Protein AF-A0A1F5FIM8-F1 (afdb_monomer_lite)

Organism: NCBI:txid1817728

Foldseek 3Di:
DDQQPLPPPVQLVLVQLLLLLLLLLLQLCLVVVDLVSLVSQVLLLVLLLLQLVCCQPPSGRDPVSSVVSVVVSVVVCVVVVHDVVSSVVSVVLAPDPCFTSSNCSVCSVVVVVLLVVVLVLPAQAEEELGSRQSSVSSNSQVSCCVPPVDRHYYGYWRFHDDRNFGDATDTRPPDARSDQEYEYTYAEQEAQRSLVRVLVVVCVRPVNHAYEYEYAYFDPDVRSVVNCVRHPYYGYDDDD

Structure (mmCIF, N/CA/C/O backbone):
data_AF-A0A1F5FIM8-F1
#
_entry.id   AF-A0A1F5FIM8-F1
#
loop_
_atom_site.group_PDB
_atom_site.id
_atom_site.type_symbol
_atom_site.label_atom_id
_atom_site.label_alt_id
_atom_site.label_comp_id
_atom_site.label_asym_id
_atom_site.label_entity_id
_atom_site.label_seq_id
_atom_site.pdbx_PDB_ins_code
_atom_site.Cartn_x
_atom_site.Cartn_y
_atom_site.Cartn_z
_atom_site.occupancy
_atom_site.B_iso_or_equiv
_atom_site.auth_seq_id
_atom_site.auth_comp_id
_atom_site.auth_asym_id
_atom_site.auth_atom_id
_atom_site.pdbx_PDB_model_num
ATOM 1 N N . MET A 1 1 ? -25.465 3.277 -9.918 1.00 36.84 1 MET A N 1
ATOM 2 C CA . MET A 1 1 ? -24.269 2.425 -10.036 1.00 36.84 1 MET A CA 1
ATOM 3 C C . MET A 1 1 ? -23.339 3.148 -10.994 1.00 36.84 1 MET A C 1
ATOM 5 O O . MET A 1 1 ? -23.697 3.290 -12.155 1.00 36.84 1 MET A O 1
ATOM 9 N N . LEU A 1 2 ? -22.279 3.774 -10.479 1.00 35.09 2 LEU A N 1
ATOM 10 C CA . LEU A 1 2 ? -21.270 4.438 -11.307 1.00 35.09 2 LEU A CA 1
ATOM 11 C C . LEU A 1 2 ? -20.416 3.331 -11.933 1.00 35.09 2 LEU A C 1
ATOM 13 O O . LEU A 1 2 ? -19.681 2.659 -11.216 1.00 35.09 2 LEU A O 1
ATOM 17 N N . GLU A 1 3 ? -20.574 3.089 -13.235 1.00 36.25 3 GLU A N 1
ATOM 18 C CA . GLU A 1 3 ? -19.632 2.258 -13.989 1.00 36.25 3 GLU A CA 1
ATOM 19 C C . GLU A 1 3 ? -18.316 3.023 -14.075 1.00 36.25 3 GLU A C 1
ATOM 21 O O . GLU A 1 3 ? -18.199 4.053 -14.742 1.00 36.25 3 GLU A O 1
ATOM 26 N N . ILE A 1 4 ? -17.340 2.541 -13.321 1.00 49.69 4 ILE A N 1
ATOM 27 C CA . ILE A 1 4 ? -15.994 3.081 -13.307 1.00 49.69 4 ILE A CA 1
ATOM 28 C C . ILE A 1 4 ? -15.366 2.740 -14.663 1.00 49.69 4 ILE A C 1
ATOM 30 O O . ILE A 1 4 ? -15.460 1.604 -15.120 1.00 49.69 4 ILE A O 1
ATOM 34 N N . GLY A 1 5 ? -14.705 3.695 -15.320 1.00 48.84 5 GLY A N 1
ATOM 35 C CA . GLY A 1 5 ? -14.113 3.536 -16.657 1.00 48.84 5 GLY A CA 1
ATOM 36 C C . GLY A 1 5 ? -12.967 2.514 -16.755 1.00 48.84 5 GLY A C 1
ATOM 37 O O . GLY A 1 5 ? -12.244 2.507 -17.740 1.00 48.84 5 GLY A O 1
ATOM 38 N N . LEU A 1 6 ? -12.806 1.632 -15.766 1.00 52.75 6 LEU A N 1
ATO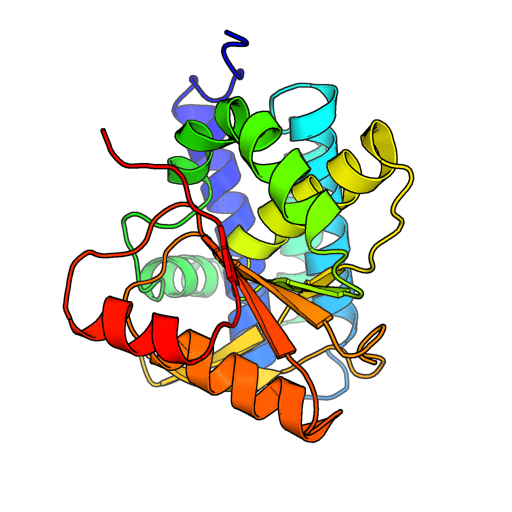M 39 C CA . LEU A 1 6 ? -11.813 0.556 -15.674 1.00 52.75 6 LEU A CA 1
ATOM 40 C C . LEU A 1 6 ? -12.184 -0.675 -16.533 1.00 52.75 6 LEU A C 1
ATOM 42 O O . LEU A 1 6 ? -11.590 -1.743 -16.393 1.00 52.75 6 LEU A O 1
ATOM 46 N N . HIS A 1 7 ? -13.179 -0.563 -17.418 1.00 51.69 7 HIS A N 1
ATOM 47 C CA . HIS A 1 7 ? -13.649 -1.662 -18.271 1.00 51.69 7 HIS A CA 1
ATOM 48 C C . HIS A 1 7 ? -12.843 -1.831 -19.571 1.00 51.69 7 HIS A C 1
ATOM 50 O O . HIS A 1 7 ? -13.051 -2.802 -20.302 1.00 51.69 7 HIS A O 1
ATOM 56 N N . VAL A 1 8 ? -11.900 -0.930 -19.873 1.00 60.00 8 VAL A N 1
ATOM 57 C CA . VAL A 1 8 ? -11.014 -1.070 -21.036 1.00 60.00 8 VAL A CA 1
ATOM 58 C C . VAL A 1 8 ? -9.809 -1.923 -20.642 1.00 60.00 8 VAL A C 1
ATOM 60 O O . VAL A 1 8 ? -8.868 -1.446 -20.011 1.00 60.00 8 VAL A O 1
ATOM 63 N N . ALA A 1 9 ? -9.818 -3.199 -21.040 1.00 57.88 9 ALA A N 1
ATOM 64 C CA . ALA A 1 9 ? -8.785 -4.172 -20.664 1.00 57.88 9 ALA A CA 1
ATOM 65 C C . ALA A 1 9 ? -7.343 -3.678 -20.918 1.00 57.88 9 ALA A C 1
ATOM 67 O O . ALA A 1 9 ? -6.454 -3.904 -20.102 1.00 57.88 9 ALA A O 1
ATOM 68 N N . ASN A 1 10 ? -7.123 -2.945 -22.014 1.00 60.75 10 ASN A N 1
ATOM 69 C CA . ASN A 1 10 ? -5.809 -2.397 -22.354 1.00 60.75 10 ASN A CA 1
ATOM 70 C C . ASN A 1 10 ? -5.339 -1.301 -21.382 1.00 60.75 10 ASN A C 1
ATOM 72 O O . ASN A 1 10 ? -4.147 -1.219 -21.104 1.00 60.75 10 ASN A O 1
ATOM 76 N N . GLU A 1 11 ? -6.244 -0.469 -20.864 1.00 66.25 11 GLU A N 1
ATOM 77 C CA . GLU A 1 11 ? -5.898 0.615 -19.933 1.00 66.25 11 GLU A CA 1
ATOM 78 C C . GLU A 1 11 ? -5.515 0.047 -18.569 1.00 66.25 11 GLU A C 1
ATOM 80 O O . GLU A 1 11 ? -4.478 0.389 -18.011 1.00 66.25 11 GLU A O 1
ATOM 85 N N . MET A 1 12 ? -6.278 -0.929 -18.087 1.00 70.31 12 MET A N 1
ATOM 86 C CA . MET A 1 12 ? -5.982 -1.596 -16.824 1.00 70.31 12 MET A CA 1
ATOM 87 C C . MET A 1 12 ? -4.686 -2.414 -16.862 1.00 70.31 12 MET A C 1
ATOM 89 O O . MET A 1 12 ? -3.957 -2.438 -15.874 1.00 70.31 12 MET A O 1
ATOM 93 N N . MET A 1 13 ? -4.357 -3.041 -17.997 1.00 72.81 13 MET A N 1
ATOM 94 C CA . MET A 1 13 ? -3.051 -3.686 -18.177 1.00 72.81 13 MET A CA 1
ATOM 95 C C . MET A 1 13 ? -1.895 -2.679 -18.139 1.00 72.81 13 MET A C 1
ATOM 97 O O . MET A 1 13 ? -0.829 -2.995 -17.612 1.00 72.81 13 MET A O 1
ATOM 101 N N . LEU A 1 14 ? -2.090 -1.475 -18.688 1.00 75.69 14 LEU A N 1
ATOM 102 C CA . LEU A 1 14 ? -1.097 -0.404 -18.590 1.00 75.69 14 LEU A CA 1
ATOM 103 C C . LEU A 1 14 ? -0.917 0.042 -17.136 1.00 75.69 14 LEU A C 1
ATOM 105 O O . LEU A 1 14 ? 0.219 0.211 -16.701 1.00 75.69 14 LEU A O 1
ATOM 109 N N . TYR A 1 15 ? -2.008 0.184 -16.382 1.00 80.75 15 TYR A N 1
ATOM 110 C CA . TYR A 1 15 ? -1.949 0.581 -14.974 1.00 80.75 15 TYR A CA 1
ATOM 111 C C . TYR A 1 15 ? -1.267 -0.480 -14.112 1.00 80.75 15 TYR A C 1
ATOM 113 O O . TYR A 1 15 ? -0.381 -0.139 -13.334 1.00 80.75 15 TYR A O 1
ATOM 121 N N . GLU A 1 16 ? -1.604 -1.760 -14.292 1.00 81.50 16 GLU A N 1
ATOM 122 C CA . GLU A 1 16 ? -0.921 -2.858 -13.597 1.00 81.50 16 GLU A CA 1
ATOM 123 C C . GLU A 1 16 ? 0.583 -2.842 -13.898 1.00 81.50 16 GLU A C 1
ATOM 125 O O . GLU A 1 16 ? 1.394 -2.887 -12.978 1.00 81.50 16 GLU A O 1
ATOM 130 N N . GLY A 1 17 ? 0.964 -2.659 -15.169 1.00 83.94 17 GLY A N 1
ATOM 131 C CA . GLY A 1 17 ? 2.368 -2.533 -15.562 1.00 83.94 17 GLY A CA 1
ATOM 132 C C . GLY A 1 17 ? 3.081 -1.337 -14.919 1.00 83.94 17 GLY A C 1
ATOM 133 O O . GLY A 1 17 ? 4.263 -1.424 -14.592 1.00 83.94 17 GLY A O 1
ATOM 134 N N . SER A 1 18 ? 2.382 -0.226 -14.686 1.00 84.75 18 SER A N 1
ATOM 135 C CA . SER A 1 18 ? 2.929 0.920 -13.952 1.00 84.75 18 SER A CA 1
ATOM 136 C C . SER A 1 18 ? 3.038 0.665 -12.443 1.00 84.75 18 SER A C 1
ATOM 138 O O . SER A 1 18 ? 4.002 1.104 -11.816 1.00 84.75 18 SER A O 1
ATOM 140 N N . ILE A 1 19 ? 2.113 -0.090 -11.847 1.00 83.94 19 ILE A N 1
ATOM 141 C CA . ILE A 1 19 ? 2.227 -0.543 -10.452 1.00 83.94 19 ILE A CA 1
ATOM 142 C C . ILE A 1 19 ? 3.374 -1.553 -10.292 1.00 83.94 19 ILE A C 1
ATOM 144 O O . ILE A 1 19 ? 4.092 -1.505 -9.291 1.00 83.94 19 ILE A O 1
ATOM 148 N N . ASP A 1 20 ? 3.631 -2.399 -11.292 1.00 85.56 20 ASP A N 1
ATOM 149 C CA . ASP A 1 20 ? 4.803 -3.282 -11.332 1.00 85.56 20 ASP A CA 1
ATOM 150 C C . ASP A 1 20 ? 6.128 -2.502 -11.284 1.00 85.56 20 ASP A C 1
ATOM 152 O O . ASP A 1 20 ? 7.094 -2.949 -10.657 1.00 85.56 20 ASP A O 1
ATOM 156 N N . GLU A 1 21 ? 6.189 -1.312 -11.890 1.00 87.50 21 GLU A N 1
ATOM 157 C CA . GLU A 1 21 ? 7.363 -0.433 -11.791 1.00 87.50 21 GLU A CA 1
ATOM 158 C C . GLU A 1 21 ? 7.587 0.025 -10.339 1.00 87.50 21 GLU A C 1
ATOM 160 O O . GLU A 1 21 ? 8.709 -0.059 -9.830 1.00 87.50 21 GLU A O 1
ATOM 165 N N . LEU A 1 22 ? 6.527 0.427 -9.625 1.00 87.62 22 LEU A N 1
ATOM 166 C CA . LEU A 1 22 ? 6.609 0.732 -8.189 1.00 87.62 22 LEU A CA 1
ATOM 167 C C . LEU A 1 22 ? 7.019 -0.505 -7.375 1.00 87.62 22 LEU A C 1
ATOM 169 O O . LEU A 1 22 ? 7.812 -0.396 -6.436 1.00 87.62 22 LEU A O 1
ATOM 173 N N . ARG A 1 23 ? 6.538 -1.693 -7.762 1.00 86.56 23 ARG A N 1
ATOM 174 C CA . ARG A 1 23 ? 6.857 -2.987 -7.130 1.00 86.56 23 ARG A CA 1
ATOM 175 C C . ARG A 1 23 ? 8.325 -3.329 -7.240 1.00 86.56 23 ARG A C 1
ATOM 177 O O . ARG A 1 23 ? 8.933 -3.713 -6.241 1.00 86.56 23 ARG A O 1
ATOM 184 N N . ALA A 1 24 ? 8.923 -3.103 -8.401 1.00 87.44 24 ALA A N 1
ATOM 185 C CA . ALA A 1 24 ? 10.357 -3.263 -8.587 1.00 87.44 24 ALA A CA 1
ATOM 186 C C . ALA A 1 24 ? 11.167 -2.324 -7.680 1.00 87.44 24 ALA A C 1
ATOM 188 O O . ALA A 1 24 ? 12.151 -2.754 -7.076 1.00 87.44 24 ALA A O 1
ATOM 189 N N . LEU A 1 25 ? 10.740 -1.064 -7.543 1.00 87.38 25 LEU A N 1
ATOM 190 C CA . LEU A 1 25 ? 11.403 -0.090 -6.668 1.00 87.38 25 LEU A CA 1
ATOM 191 C C . LEU A 1 25 ? 11.289 -0.473 -5.186 1.00 87.38 25 LEU A C 1
ATOM 193 O O . LEU A 1 25 ? 12.282 -0.397 -4.463 1.00 87.38 25 LEU A O 1
ATOM 197 N N . ALA A 1 26 ? 10.119 -0.940 -4.743 1.00 87.25 26 ALA A N 1
ATOM 198 C CA . ALA A 1 26 ? 9.917 -1.417 -3.377 1.00 87.25 26 ALA A CA 1
ATOM 199 C C . ALA A 1 26 ? 10.781 -2.653 -3.068 1.00 87.25 26 ALA A C 1
ATOM 201 O O . ALA A 1 26 ? 11.433 -2.710 -2.026 1.00 87.25 26 ALA A O 1
ATOM 202 N N . ILE A 1 27 ? 10.859 -3.618 -3.991 1.00 86.06 27 ILE A N 1
ATOM 203 C CA . ILE A 1 27 ? 11.735 -4.789 -3.829 1.00 86.06 27 ILE A CA 1
ATOM 204 C C . ILE A 1 27 ? 13.193 -4.347 -3.716 1.00 86.06 27 ILE A C 1
ATOM 206 O O . ILE A 1 27 ? 13.872 -4.746 -2.769 1.00 86.06 27 ILE A O 1
ATOM 210 N N . PHE A 1 28 ? 13.652 -3.467 -4.610 1.00 86.25 28 PHE A N 1
ATOM 211 C CA . PHE A 1 28 ? 15.014 -2.939 -4.566 1.00 86.25 28 PHE A CA 1
ATOM 212 C C . PHE A 1 28 ? 15.329 -2.258 -3.228 1.00 86.25 28 PHE A C 1
ATOM 214 O O . PHE A 1 28 ? 16.380 -2.526 -2.640 1.00 86.25 28 PHE A O 1
ATOM 221 N N . LEU A 1 29 ? 14.418 -1.421 -2.722 1.00 83.19 29 LEU A N 1
ATOM 222 C CA . LEU A 1 29 ? 14.555 -0.773 -1.417 1.00 83.19 29 LEU A CA 1
ATOM 223 C C . LEU A 1 29 ? 14.705 -1.812 -0.294 1.00 83.19 29 LEU A C 1
ATOM 225 O O . LEU A 1 29 ? 15.638 -1.732 0.510 1.00 83.19 29 LEU A O 1
ATOM 229 N N . SER A 1 30 ? 13.845 -2.831 -0.296 1.00 84.19 30 SER A N 1
ATOM 230 C CA . SER A 1 30 ? 13.844 -3.886 0.719 1.00 84.19 30 SER A CA 1
ATOM 231 C C . S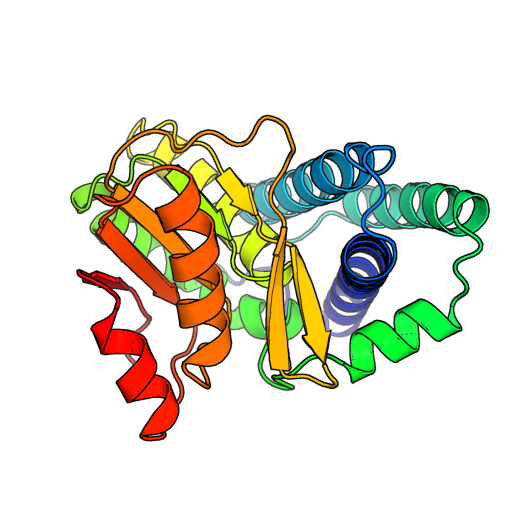ER A 1 30 ? 15.134 -4.720 0.741 1.00 84.19 30 SER A C 1
ATOM 233 O O . SER A 1 30 ? 15.602 -5.123 1.811 1.00 84.19 30 SER A O 1
ATOM 235 N N . GLU A 1 31 ? 15.732 -4.959 -0.430 1.00 83.31 31 GLU A N 1
ATOM 236 C CA . GLU A 1 31 ? 16.930 -5.787 -0.597 1.00 83.31 31 GLU A CA 1
ATOM 237 C C . GLU A 1 31 ? 18.216 -5.019 -0.270 1.00 83.31 31 GLU A C 1
ATOM 239 O O . GLU A 1 31 ? 19.158 -5.605 0.264 1.00 83.31 31 GLU A O 1
ATOM 244 N N . ASN A 1 32 ? 18.249 -3.709 -0.535 1.00 77.44 32 ASN A N 1
ATOM 245 C CA . ASN A 1 32 ? 19.467 -2.906 -0.420 1.00 77.44 32 ASN A CA 1
ATOM 246 C C . ASN A 1 32 ? 19.564 -2.094 0.881 1.00 77.44 32 ASN A C 1
ATOM 248 O O . ASN A 1 32 ? 20.631 -1.548 1.142 1.00 77.44 32 ASN A O 1
ATOM 252 N N . ASN A 1 33 ? 18.498 -2.023 1.696 1.00 63.78 33 ASN A N 1
ATOM 253 C CA . ASN A 1 33 ? 18.441 -1.479 3.071 1.00 63.78 33 ASN A CA 1
ATOM 254 C C . ASN A 1 33 ? 19.403 -0.302 3.358 1.00 63.78 33 ASN A C 1
ATOM 256 O O . ASN A 1 33 ? 20.107 -0.281 4.371 1.00 63.78 33 ASN A O 1
ATOM 260 N N . THR A 1 34 ? 19.491 0.657 2.433 1.00 61.25 34 THR A N 1
ATOM 261 C CA . THR A 1 34 ? 20.432 1.777 2.530 1.00 61.25 34 THR A CA 1
ATOM 262 C C . THR A 1 34 ? 19.643 3.043 2.868 1.00 61.25 34 THR A C 1
ATOM 264 O O . THR A 1 34 ? 18.728 3.388 2.117 1.00 61.25 34 THR A O 1
ATOM 267 N N . PRO A 1 35 ? 20.007 3.788 3.932 1.00 60.41 35 PRO A N 1
ATOM 268 C CA . PRO A 1 35 ? 19.315 5.017 4.345 1.00 60.41 35 PRO A CA 1
ATOM 269 C C . PRO A 1 35 ? 19.134 6.075 3.238 1.00 60.41 35 PRO A C 1
ATOM 271 O O . PRO A 1 35 ? 18.253 6.923 3.327 1.00 60.41 35 PRO A O 1
ATOM 274 N N . GLY A 1 36 ? 19.941 6.021 2.172 1.00 61.31 36 GLY A N 1
ATOM 275 C CA . GLY A 1 36 ? 19.863 6.932 1.025 1.00 61.31 36 GLY A CA 1
ATOM 276 C C . GLY A 1 36 ? 18.627 6.766 0.128 1.00 61.31 36 GLY A C 1
ATOM 277 O O . GLY A 1 36 ? 18.390 7.622 -0.724 1.00 61.31 36 GLY A O 1
ATOM 278 N N . TYR A 1 37 ? 17.825 5.712 0.307 1.00 74.12 37 TYR A N 1
ATOM 279 C CA . TYR A 1 37 ? 16.664 5.424 -0.547 1.00 74.12 37 TYR A CA 1
ATOM 280 C C . TYR A 1 37 ? 15.320 5.917 0.005 1.00 74.12 37 TYR A C 1
ATOM 282 O O . TYR A 1 37 ? 14.281 5.566 -0.544 1.00 74.12 37 TYR A O 1
ATOM 290 N N . GLN A 1 38 ? 15.317 6.783 1.027 1.00 78.69 38 GLN A N 1
ATOM 291 C CA . GLN A 1 38 ? 14.096 7.409 1.564 1.00 78.69 38 GLN A CA 1
ATOM 292 C C . GLN A 1 38 ? 13.212 8.034 0.472 1.00 78.69 38 GLN A C 1
ATOM 294 O O . GLN A 1 38 ? 11.994 7.894 0.499 1.00 78.69 38 GLN A O 1
ATOM 299 N N . HIS A 1 39 ? 13.835 8.649 -0.534 1.00 85.06 39 HIS A N 1
ATOM 300 C CA . HIS A 1 39 ? 13.139 9.243 -1.673 1.00 85.06 39 HIS A CA 1
ATOM 301 C C . HIS A 1 39 ? 12.261 8.244 -2.452 1.00 85.06 39 HIS A C 1
ATOM 303 O O . HIS A 1 39 ? 11.352 8.675 -3.153 1.00 85.06 39 HIS A O 1
ATOM 309 N N . LEU A 1 40 ? 12.500 6.928 -2.347 1.00 87.88 40 LEU A N 1
ATOM 310 C CA . LEU A 1 40 ? 11.659 5.904 -2.974 1.00 87.88 40 LEU A CA 1
ATOM 311 C C . LEU A 1 40 ? 10.333 5.696 -2.233 1.00 87.88 40 LEU A C 1
ATOM 313 O O . LEU A 1 40 ? 9.327 5.456 -2.895 1.00 87.88 40 LEU A O 1
ATOM 317 N N . PHE A 1 41 ? 10.297 5.841 -0.902 1.00 89.44 41 PHE A N 1
ATOM 318 C CA . PHE A 1 41 ? 9.027 5.878 -0.165 1.00 89.44 41 PHE A CA 1
ATOM 319 C C . PHE A 1 41 ? 8.202 7.089 -0.612 1.00 89.44 41 PHE A C 1
ATOM 321 O O . PHE A 1 41 ? 7.037 6.947 -0.979 1.00 89.44 41 PHE A O 1
ATOM 328 N N . ASP A 1 42 ? 8.821 8.270 -0.663 1.00 90.19 42 ASP A N 1
ATOM 329 C CA . ASP A 1 42 ? 8.142 9.493 -1.104 1.00 90.19 42 ASP A CA 1
ATOM 330 C C . ASP A 1 42 ? 7.650 9.366 -2.555 1.00 90.19 42 ASP A C 1
ATOM 332 O O . ASP A 1 42 ? 6.540 9.789 -2.878 1.00 90.19 42 ASP A O 1
ATOM 336 N N . PHE A 1 43 ? 8.439 8.715 -3.415 1.00 91.56 43 PHE A N 1
ATOM 337 C CA . PHE A 1 43 ? 8.074 8.414 -4.798 1.00 91.56 43 PHE A CA 1
ATOM 338 C C . PHE A 1 43 ? 6.832 7.518 -4.891 1.00 91.56 43 PHE A C 1
ATOM 340 O O . PHE A 1 43 ? 5.882 7.850 -5.598 1.00 91.56 43 PHE A O 1
ATOM 347 N N . ILE A 1 44 ? 6.816 6.400 -4.157 1.00 90.81 44 ILE A N 1
ATOM 348 C CA . ILE A 1 44 ? 5.672 5.479 -4.109 1.00 90.81 44 ILE A CA 1
ATOM 349 C C . ILE A 1 44 ? 4.422 6.206 -3.611 1.00 90.81 44 ILE A C 1
ATOM 351 O O . ILE A 1 44 ? 3.355 6.071 -4.212 1.00 90.81 44 ILE A O 1
ATOM 355 N N . LYS A 1 45 ? 4.552 6.988 -2.536 1.00 92.31 45 LYS A N 1
ATOM 356 C CA . LYS A 1 45 ? 3.446 7.733 -1.927 1.00 92.31 45 LYS A CA 1
ATOM 357 C C . LYS A 1 45 ? 2.866 8.770 -2.885 1.00 92.31 45 LYS A C 1
ATOM 359 O O . LYS A 1 45 ? 1.659 8.780 -3.104 1.00 92.31 45 LYS A O 1
ATOM 364 N N . LEU A 1 46 ? 3.720 9.581 -3.514 1.00 93.81 46 LEU A N 1
ATOM 365 C CA . LEU A 1 46 ? 3.312 10.593 -4.493 1.00 93.81 46 LEU A CA 1
ATOM 366 C C . LEU A 1 46 ? 2.464 9.980 -5.613 1.00 93.81 46 LEU A C 1
ATOM 368 O O . LEU A 1 46 ? 1.358 10.447 -5.886 1.00 93.81 46 LEU A O 1
ATOM 372 N N . HIS A 1 47 ? 2.968 8.916 -6.239 1.00 93.19 47 HIS A N 1
ATOM 373 C CA . HIS A 1 47 ? 2.286 8.289 -7.371 1.00 93.19 47 HIS A CA 1
ATOM 374 C C . HIS A 1 47 ? 1.032 7.521 -6.948 1.00 93.19 47 HIS A C 1
ATOM 376 O O . HIS A 1 47 ? 0.020 7.601 -7.641 1.00 93.19 47 HIS A O 1
ATOM 382 N N . SER A 1 48 ? 1.040 6.868 -5.782 1.00 92.06 48 SER A N 1
ATOM 383 C CA . SER A 1 48 ? -0.163 6.216 -5.240 1.00 92.06 48 SER A CA 1
ATOM 384 C C . SER A 1 48 ? -1.275 7.228 -4.951 1.00 92.06 48 SER A C 1
ATOM 386 O O . SER A 1 48 ? -2.434 6.976 -5.272 1.00 92.06 48 SER A O 1
ATOM 388 N N . SER A 1 49 ? -0.920 8.402 -4.417 1.00 94.62 49 SER A N 1
ATOM 389 C CA . SER A 1 49 ? -1.867 9.480 -4.117 1.00 94.62 49 SER A CA 1
ATOM 390 C C . SER A 1 49 ? -2.454 10.115 -5.383 1.00 94.62 49 SER A C 1
ATOM 392 O O . SER A 1 49 ? -3.648 10.414 -5.431 1.00 94.62 49 SER A O 1
ATOM 394 N N . HIS A 1 50 ? -1.653 10.265 -6.448 1.00 94.19 50 HIS A N 1
ATOM 395 C CA . HIS A 1 50 ? -2.158 10.702 -7.754 1.00 94.19 50 HIS A CA 1
ATOM 396 C C . HIS A 1 50 ? -3.138 9.693 -8.361 1.00 94.19 50 HIS A C 1
ATOM 398 O O . HIS A 1 50 ? -4.199 10.095 -8.828 1.00 94.19 50 HIS A O 1
ATOM 404 N N . TYR A 1 51 ? -2.821 8.395 -8.310 1.00 90.75 51 TYR A N 1
ATOM 405 C CA . TYR A 1 51 ? -3.735 7.346 -8.774 1.00 90.75 51 TYR A CA 1
ATOM 406 C C . TYR A 1 51 ? -5.045 7.373 -7.984 1.00 90.75 51 TYR A C 1
ATOM 408 O O . TYR A 1 51 ? -6.118 7.361 -8.580 1.00 90.75 51 TYR A O 1
ATOM 416 N N . ALA A 1 52 ? -4.961 7.452 -6.655 1.00 91.69 52 ALA A N 1
ATOM 417 C CA . ALA A 1 52 ? -6.125 7.534 -5.782 1.00 91.69 52 ALA A CA 1
ATOM 418 C C . ALA A 1 52 ? -7.016 8.736 -6.118 1.00 91.69 52 ALA A C 1
ATOM 420 O O . ALA A 1 52 ? -8.224 8.564 -6.278 1.00 91.69 52 ALA A O 1
ATOM 421 N N . ARG A 1 53 ? -6.409 9.917 -6.305 1.00 94.12 53 ARG A N 1
ATOM 422 C CA . ARG A 1 53 ? -7.118 11.146 -6.680 1.00 94.12 53 ARG A CA 1
ATOM 423 C C . ARG A 1 53 ? -7.837 10.992 -8.010 1.00 94.12 53 ARG A C 1
ATOM 425 O O . ARG A 1 53 ? -9.018 11.302 -8.094 1.00 94.12 53 ARG A O 1
ATOM 432 N N . ASP A 1 54 ? -7.151 10.501 -9.038 1.00 92.06 54 ASP A N 1
ATOM 433 C CA . ASP A 1 54 ? -7.757 10.340 -10.358 1.00 92.06 54 ASP A CA 1
ATOM 434 C C . ASP A 1 54 ? -8.952 9.373 -10.300 1.00 92.06 54 ASP A C 1
ATOM 436 O O . ASP A 1 54 ? -10.015 9.647 -10.859 1.00 92.06 54 ASP A O 1
ATOM 440 N N . ILE A 1 55 ? -8.819 8.259 -9.570 1.00 88.12 55 ILE A N 1
ATOM 441 C CA . ILE A 1 55 ? -9.914 7.297 -9.384 1.00 88.12 55 ILE A CA 1
ATOM 442 C C . ILE A 1 55 ? -11.081 7.947 -8.635 1.00 88.12 55 ILE A C 1
ATOM 444 O O . ILE A 1 55 ? -12.229 7.765 -9.037 1.00 88.12 55 ILE A O 1
ATOM 448 N N . HIS A 1 56 ? -10.801 8.719 -7.586 1.00 89.50 56 HIS A N 1
ATOM 449 C CA . HIS A 1 56 ? -11.817 9.416 -6.798 1.00 89.50 56 HIS A CA 1
ATOM 450 C C . HIS A 1 56 ? -12.573 10.466 -7.624 1.00 89.50 56 HIS A C 1
ATOM 452 O O . HIS A 1 56 ? -13.801 10.445 -7.686 1.00 89.50 56 HIS A O 1
ATOM 458 N N . GLU A 1 57 ? -11.851 11.331 -8.336 1.00 90.56 57 GLU A N 1
ATOM 459 C CA . GLU A 1 57 ? -12.418 12.473 -9.066 1.00 90.56 57 GLU A CA 1
ATOM 460 C C . GLU A 1 57 ? -12.998 12.096 -10.437 1.00 90.56 57 GLU A C 1
ATOM 462 O O . GLU A 1 57 ? -13.933 12.737 -10.928 1.00 90.56 57 GLU A O 1
ATOM 467 N N . HIS A 1 58 ? -12.437 11.078 -11.091 1.00 88.25 58 HIS A N 1
ATOM 468 C CA . HIS A 1 58 ? -12.734 10.752 -12.489 1.00 88.25 58 HIS A CA 1
ATOM 469 C C . HIS A 1 58 ? -13.179 9.314 -12.713 1.00 88.25 58 HIS A C 1
ATOM 471 O O . HIS A 1 58 ? -13.515 8.965 -13.848 1.00 88.25 58 HIS A O 1
ATOM 477 N N . SER A 1 59 ? -13.191 8.474 -11.672 1.00 83.88 59 SER A N 1
ATOM 478 C CA . SER A 1 59 ? -13.509 7.047 -11.799 1.00 83.88 59 SER A CA 1
ATOM 479 C C . SER A 1 59 ? -12.619 6.346 -12.837 1.00 83.88 59 SER A C 1
ATOM 481 O O . SER A 1 59 ? -13.081 5.478 -13.575 1.00 83.88 59 SER A O 1
ATOM 483 N N . LYS A 1 60 ? -11.355 6.767 -12.956 1.00 84.75 60 LYS A N 1
ATOM 484 C CA . LYS A 1 60 ? -10.302 6.158 -13.788 1.00 84.75 60 LYS A CA 1
ATOM 485 C C . LYS A 1 60 ? -8.954 6.791 -13.454 1.00 84.75 60 LYS A C 1
ATOM 487 O O . LYS A 1 60 ? -8.928 7.910 -12.964 1.00 84.75 60 LYS A O 1
ATOM 492 N N . VAL A 1 61 ? -7.848 6.136 -13.800 1.00 85.81 61 VAL A N 1
ATOM 493 C CA . VAL A 1 61 ? -6.522 6.776 -13.754 1.00 85.81 61 VAL A CA 1
ATOM 494 C C . VAL A 1 61 ? -6.301 7.567 -15.043 1.00 85.81 61 VAL A C 1
ATOM 496 O O . VAL A 1 61 ? -6.553 7.061 -16.141 1.00 85.81 61 VAL A O 1
ATOM 499 N N . LEU A 1 62 ? -5.838 8.811 -14.946 1.00 89.81 62 LEU A N 1
ATOM 500 C CA . LEU A 1 62 ? -5.639 9.636 -16.132 1.00 89.81 62 LEU A CA 1
ATOM 501 C C . LEU A 1 62 ? -4.376 9.214 -16.915 1.00 89.81 62 LEU A C 1
ATOM 503 O O . LEU A 1 62 ? -3.358 8.860 -16.308 1.00 89.81 62 LEU A O 1
ATOM 507 N N . PRO A 1 63 ? -4.390 9.256 -18.264 1.00 88.88 63 PRO A N 1
ATOM 508 C CA . PRO A 1 63 ? -3.224 8.902 -19.079 1.00 88.88 63 PRO A CA 1
ATOM 509 C C . PRO A 1 63 ? -1.957 9.697 -18.736 1.00 88.88 63 PRO A C 1
ATOM 511 O O . PRO A 1 63 ? -0.854 9.154 -18.782 1.00 88.88 63 PRO A O 1
ATOM 514 N N . GLU A 1 64 ? -2.097 10.971 -18.375 1.00 91.75 64 GLU A N 1
ATOM 515 C CA . GLU A 1 64 ? -1.002 11.844 -17.951 1.00 91.75 64 GLU A CA 1
ATOM 516 C C . GLU A 1 64 ? -0.335 11.372 -16.656 1.00 91.75 64 GLU A C 1
ATOM 518 O O . GLU A 1 64 ? 0.893 11.373 -16.577 1.00 91.75 64 GLU A O 1
ATOM 523 N N . THR A 1 65 ? -1.115 10.894 -15.684 1.00 91.94 65 THR A N 1
ATOM 524 C CA . THR A 1 65 ? -0.618 10.353 -14.413 1.00 91.94 65 THR A CA 1
ATOM 525 C C . THR A 1 65 ? 0.212 9.093 -14.652 1.00 91.94 65 THR A C 1
ATOM 527 O O . THR A 1 65 ? 1.301 8.926 -14.099 1.00 91.94 65 THR A O 1
ATOM 530 N N . VAL A 1 66 ? -0.247 8.231 -15.560 1.00 89.00 66 VAL A N 1
ATOM 531 C CA . VAL A 1 66 ? 0.472 7.017 -15.978 1.00 89.00 66 VAL A CA 1
ATOM 532 C C . VAL A 1 66 ? 1.752 7.361 -16.731 1.00 89.00 66 VAL A C 1
ATOM 534 O O . VAL A 1 66 ? 2.814 6.801 -16.453 1.00 89.00 66 VAL A O 1
ATOM 537 N N . ALA A 1 67 ? 1.676 8.295 -17.681 1.00 88.94 67 ALA A N 1
ATOM 538 C CA . ALA A 1 67 ? 2.831 8.740 -18.452 1.00 88.94 67 ALA A CA 1
ATOM 539 C C . ALA A 1 67 ? 3.907 9.357 -17.548 1.00 88.94 67 ALA A C 1
ATOM 541 O O . ALA A 1 67 ? 5.093 9.059 -17.721 1.00 88.94 67 ALA A O 1
ATOM 542 N N . GLN A 1 68 ? 3.497 10.163 -16.564 1.00 92.31 68 GLN A N 1
ATOM 543 C CA . GLN A 1 68 ? 4.395 10.761 -15.583 1.00 92.31 68 GLN A CA 1
ATOM 544 C C . GLN A 1 68 ? 5.097 9.689 -14.742 1.00 92.31 68 GLN A C 1
ATOM 546 O O . GLN A 1 68 ? 6.329 9.689 -14.682 1.00 92.31 68 GLN A O 1
ATOM 551 N N . LEU A 1 69 ? 4.347 8.745 -14.157 1.00 91.12 69 LEU A N 1
ATOM 552 C CA . LEU A 1 69 ? 4.930 7.638 -13.392 1.00 91.12 69 LEU A CA 1
ATOM 553 C C . LEU A 1 69 ? 5.946 6.863 -14.233 1.00 91.12 69 LEU A C 1
ATOM 555 O O . LEU A 1 69 ? 7.086 6.686 -13.811 1.00 91.12 69 LEU A O 1
ATOM 559 N N . ASN A 1 70 ? 5.583 6.459 -15.450 1.00 89.00 70 ASN A N 1
ATOM 560 C CA . ASN A 1 70 ? 6.476 5.681 -16.308 1.00 89.00 70 ASN A CA 1
ATOM 561 C C . ASN A 1 70 ? 7.765 6.444 -16.652 1.00 89.00 70 ASN A C 1
ATOM 563 O O . ASN A 1 70 ? 8.859 5.872 -16.606 1.00 89.00 70 ASN A O 1
ATOM 567 N N . GLN A 1 71 ? 7.663 7.742 -16.958 1.00 90.75 71 GLN A N 1
ATOM 568 C CA . GLN A 1 71 ? 8.825 8.576 -17.264 1.00 90.75 71 GLN A CA 1
ATOM 569 C C . GLN A 1 71 ? 9.749 8.738 -16.051 1.00 90.75 71 GLN A C 1
ATOM 571 O O . GLN A 1 71 ? 10.974 8.654 -16.184 1.00 90.75 71 GLN A O 1
ATOM 576 N N . GLU A 1 72 ? 9.194 9.003 -14.871 1.00 92.75 72 GLU A N 1
ATOM 577 C CA . GLU A 1 72 ? 9.990 9.195 -13.662 1.00 92.75 72 GLU A CA 1
ATOM 578 C C . GLU A 1 72 ? 10.579 7.874 -13.157 1.00 92.75 72 GLU A C 1
ATOM 580 O O . GLU A 1 72 ? 11.780 7.811 -12.882 1.00 92.75 72 GLU A O 1
ATOM 585 N N . ALA A 1 73 ? 9.796 6.792 -13.145 1.00 89.25 73 ALA A N 1
ATOM 586 C CA . ALA A 1 73 ? 10.257 5.457 -12.777 1.00 89.25 73 ALA A CA 1
ATOM 587 C C . ALA A 1 73 ? 11.389 4.983 -13.696 1.00 89.25 73 ALA A C 1
ATOM 589 O O . ALA A 1 73 ? 12.352 4.377 -13.231 1.00 89.25 73 ALA A O 1
ATOM 590 N N . GLN A 1 74 ? 11.349 5.302 -14.995 1.00 88.69 74 GLN A N 1
ATOM 591 C CA . GLN A 1 74 ? 12.464 5.022 -15.904 1.00 88.69 74 GLN A CA 1
ATOM 592 C C . GLN A 1 74 ? 13.759 5.729 -15.471 1.00 88.69 74 GLN A C 1
ATOM 594 O O . GLN A 1 74 ? 14.822 5.107 -15.485 1.00 88.69 74 GLN A O 1
ATOM 599 N N . LYS A 1 75 ? 13.690 7.004 -15.065 1.00 89.81 75 LYS A N 1
ATOM 600 C CA . LYS A 1 75 ? 14.863 7.767 -14.595 1.00 89.81 75 LYS A CA 1
ATOM 601 C C . LYS A 1 75 ? 15.406 7.209 -13.282 1.00 89.81 75 LYS A C 1
ATOM 603 O O . LYS A 1 75 ? 16.618 7.026 -13.147 1.00 89.81 75 LYS A O 1
ATOM 608 N N . VAL A 1 76 ? 14.515 6.916 -12.335 1.00 89.62 76 VAL A N 1
ATOM 609 C CA . VAL A 1 76 ? 14.876 6.321 -11.043 1.00 89.62 76 VAL A CA 1
ATOM 610 C C . VAL A 1 76 ? 15.549 4.969 -11.269 1.00 89.62 76 VAL A C 1
ATOM 612 O O . VAL A 1 76 ? 16.678 4.769 -10.834 1.00 89.62 76 VAL A O 1
ATOM 615 N N . ARG A 1 77 ? 14.940 4.071 -12.049 1.00 88.50 77 ARG A N 1
ATOM 616 C CA . ARG A 1 77 ? 15.532 2.763 -12.360 1.00 88.50 77 ARG A CA 1
ATOM 617 C C . ARG A 1 77 ? 16.882 2.858 -13.049 1.00 88.50 77 ARG A C 1
ATOM 619 O O . ARG A 1 77 ? 17.796 2.146 -12.652 1.00 88.50 77 ARG A O 1
ATOM 626 N N . ALA A 1 78 ? 17.029 3.745 -14.035 1.00 87.56 78 ALA A N 1
ATOM 627 C CA . ALA A 1 78 ? 18.309 3.958 -14.706 1.00 87.56 78 ALA A CA 1
ATOM 628 C C . ALA A 1 78 ? 19.406 4.379 -13.714 1.00 87.56 78 ALA A C 1
ATOM 630 O O . ALA A 1 78 ? 20.537 3.910 -13.812 1.00 87.56 78 ALA A O 1
ATOM 631 N N . THR A 1 79 ? 19.054 5.207 -12.728 1.00 88.38 79 THR A N 1
ATOM 632 C CA . THR A 1 79 ? 19.963 5.646 -11.658 1.00 88.38 79 THR A CA 1
ATOM 633 C C . THR A 1 79 ? 20.331 4.498 -10.714 1.00 88.38 79 THR A C 1
ATOM 635 O O . THR A 1 79 ? 21.469 4.407 -10.264 1.00 88.38 79 THR A O 1
ATOM 638 N N . LEU A 1 80 ? 19.383 3.599 -10.440 1.00 88.06 80 LEU A N 1
ATOM 639 C CA . LEU A 1 80 ? 19.556 2.440 -9.558 1.00 88.06 80 LEU A CA 1
ATOM 640 C C . LEU A 1 80 ? 20.132 1.199 -10.263 1.00 88.06 80 LEU A C 1
ATOM 642 O O . LEU A 1 80 ? 20.337 0.174 -9.621 1.00 88.06 80 LEU A O 1
ATOM 646 N N . GLY A 1 81 ? 20.372 1.258 -11.577 1.00 88.31 81 GLY A N 1
ATOM 647 C CA . GLY A 1 81 ? 20.806 0.103 -12.371 1.00 88.31 81 GLY A CA 1
ATOM 648 C C . GLY A 1 81 ? 19.727 -0.973 -12.565 1.00 88.31 81 GLY A C 1
ATOM 649 O O . GLY A 1 81 ? 20.037 -2.097 -12.960 1.00 88.31 81 GLY A O 1
ATOM 650 N N . LEU A 1 82 ? 18.458 -0.643 -12.310 1.00 88.12 82 LEU A N 1
ATOM 651 C CA . LEU A 1 82 ? 17.326 -1.548 -12.490 1.00 88.12 82 LEU A CA 1
ATOM 652 C C . LEU A 1 82 ? 16.936 -1.650 -13.968 1.00 88.12 82 LEU A C 1
ATOM 654 O O . LEU A 1 82 ? 16.835 -0.661 -14.694 1.00 88.12 82 LEU A O 1
ATOM 658 N N . THR A 1 83 ? 16.671 -2.876 -14.407 1.00 89.50 83 THR A N 1
ATOM 659 C CA . THR A 1 83 ? 16.291 -3.212 -15.789 1.00 89.50 83 THR A CA 1
ATOM 660 C C . THR A 1 83 ? 14.846 -3.701 -15.871 1.00 89.50 83 THR A C 1
ATOM 662 O O . THR A 1 83 ? 14.236 -4.047 -14.863 1.00 89.50 83 THR A O 1
ATOM 665 N N . GLN A 1 84 ? 14.314 -3.829 -17.087 1.00 88.00 84 GLN A N 1
ATOM 666 C CA . GLN A 1 84 ? 12.987 -4.414 -17.323 1.00 88.00 84 GLN A CA 1
ATOM 667 C C . GLN A 1 84 ? 12.839 -5.857 -16.806 1.00 88.00 84 GLN A C 1
ATOM 669 O O . GLN A 1 84 ? 11.735 -6.282 -16.479 1.00 88.00 84 GLN A O 1
ATOM 674 N N . ASN A 1 85 ? 13.936 -6.610 -16.673 1.00 88.56 85 ASN A N 1
ATOM 675 C CA . ASN A 1 85 ? 13.874 -7.937 -16.058 1.00 88.56 85 ASN A CA 1
ATOM 676 C C . ASN A 1 85 ? 13.523 -7.856 -14.569 1.00 88.56 85 ASN A C 1
ATOM 678 O O . ASN A 1 85 ? 12.747 -8.676 -14.103 1.00 88.56 85 ASN A O 1
ATOM 682 N N . HIS A 1 86 ? 13.994 -6.827 -13.858 1.00 89.12 86 HIS A N 1
ATOM 683 C CA . HIS A 1 86 ? 13.650 -6.630 -12.450 1.00 89.12 86 HIS A CA 1
ATOM 684 C C . HIS A 1 86 ? 12.158 -6.333 -12.266 1.00 89.12 86 HIS A C 1
ATOM 686 O O . HIS A 1 86 ? 11.560 -6.806 -11.310 1.00 89.12 86 HIS A O 1
ATOM 692 N N . VAL A 1 87 ? 11.541 -5.606 -13.204 1.00 85.75 87 VAL A N 1
ATOM 693 C CA . VAL A 1 87 ? 10.090 -5.343 -13.200 1.00 85.75 87 VAL A CA 1
ATOM 694 C C . VAL A 1 87 ? 9.300 -6.627 -13.423 1.00 85.75 87 VAL A C 1
ATOM 696 O O . VAL A 1 87 ? 8.378 -6.935 -12.676 1.00 85.75 87 VAL A O 1
ATOM 699 N N . ARG A 1 88 ? 9.712 -7.439 -14.403 1.00 86.62 88 ARG A N 1
ATOM 700 C CA . ARG A 1 88 ? 9.093 -8.751 -14.649 1.00 86.62 88 ARG A CA 1
ATOM 701 C C . ARG A 1 88 ? 9.256 -9.701 -13.467 1.00 86.62 88 ARG A C 1
ATOM 703 O O . ARG A 1 88 ? 8.341 -10.459 -13.163 1.00 86.62 88 ARG A O 1
ATOM 710 N N . ASP A 1 89 ? 10.411 -9.680 -12.816 1.00 85.00 89 ASP A N 1
ATOM 711 C CA . ASP A 1 89 ? 10.652 -10.494 -11.630 1.00 85.00 89 ASP A CA 1
ATOM 712 C C . ASP A 1 89 ? 9.835 -9.985 -10.436 1.00 85.00 89 ASP A C 1
ATOM 714 O O . ASP A 1 89 ? 9.303 -10.798 -9.685 1.00 85.00 89 ASP A O 1
ATOM 718 N N . ALA A 1 90 ? 9.648 -8.669 -10.300 1.00 81.44 90 ALA A N 1
ATOM 719 C CA . ALA A 1 90 ? 8.766 -8.083 -9.294 1.00 81.44 90 ALA A CA 1
ATOM 720 C C . ALA A 1 90 ? 7.306 -8.518 -9.480 1.00 81.44 90 ALA A C 1
ATOM 722 O O . ALA A 1 90 ? 6.679 -8.939 -8.510 1.00 81.44 90 ALA A O 1
ATOM 723 N N . HIS A 1 91 ? 6.811 -8.506 -10.720 1.00 81.12 91 HIS A N 1
ATOM 724 C CA . HIS A 1 91 ? 5.497 -9.044 -11.080 1.00 81.12 91 HIS A CA 1
ATOM 725 C C . HIS A 1 91 ? 5.356 -10.520 -10.668 1.00 81.12 91 HIS A C 1
ATOM 727 O O . HIS A 1 91 ? 4.407 -10.912 -9.998 1.00 81.12 91 HIS A O 1
ATOM 733 N N . ARG A 1 92 ? 6.352 -11.358 -10.992 1.00 79.31 92 ARG A N 1
ATOM 734 C CA . ARG A 1 92 ? 6.349 -12.797 -10.656 1.00 79.31 92 ARG A CA 1
ATOM 735 C C . ARG A 1 92 ? 6.421 -13.094 -9.159 1.00 79.31 92 ARG A C 1
ATOM 737 O O . ARG A 1 92 ? 6.015 -14.174 -8.747 1.00 79.31 92 ARG A O 1
ATOM 744 N N . ARG A 1 93 ? 6.976 -12.179 -8.362 1.00 74.56 93 ARG A N 1
ATOM 745 C CA . ARG A 1 93 ? 7.084 -12.306 -6.898 1.00 74.56 93 ARG A CA 1
ATOM 746 C C . ARG A 1 93 ? 5.811 -11.872 -6.165 1.00 74.56 93 ARG A C 1
ATOM 748 O O . ARG A 1 93 ? 5.784 -11.902 -4.935 1.00 74.56 93 ARG A O 1
ATOM 755 N N . GLN A 1 94 ? 4.768 -11.463 -6.885 1.00 71.12 94 GLN A N 1
ATOM 756 C CA . GLN A 1 94 ? 3.465 -11.200 -6.292 1.00 71.12 94 GLN A CA 1
ATOM 757 C C . GLN A 1 94 ? 2.865 -12.503 -5.738 1.00 71.12 94 GLN A C 1
ATOM 759 O O . GLN A 1 94 ? 2.691 -13.474 -6.468 1.00 71.12 94 GLN A O 1
ATOM 764 N N . LEU A 1 95 ? 2.556 -12.513 -4.436 1.00 62.56 95 LEU A N 1
ATOM 765 C CA . LEU A 1 95 ? 1.964 -13.664 -3.737 1.00 62.56 95 LEU A CA 1
ATOM 766 C C . LEU A 1 95 ? 0.606 -14.062 -4.327 1.00 62.56 95 LEU A C 1
ATOM 768 O O . LEU A 1 95 ? 0.355 -15.236 -4.585 1.00 62.56 95 LEU A O 1
ATOM 772 N N . CYS A 1 96 ? -0.261 -13.071 -4.545 1.00 63.09 96 CYS A N 1
ATOM 773 C CA . CYS A 1 96 ? -1.640 -13.298 -4.943 1.00 63.09 96 CYS A CA 1
ATOM 774 C C . CYS A 1 96 ? -1.854 -12.917 -6.409 1.00 63.09 96 CYS A C 1
ATOM 776 O O . CYS A 1 96 ? -1.851 -11.734 -6.746 1.00 63.09 96 CYS A O 1
ATOM 778 N N . ALA A 1 97 ? -2.118 -13.905 -7.268 1.00 63.12 97 ALA A N 1
ATOM 779 C CA . ALA A 1 97 ? -2.528 -13.666 -8.658 1.00 63.12 97 ALA A CA 1
ATOM 780 C C . ALA A 1 97 ? -3.914 -12.995 -8.774 1.00 63.12 97 ALA A C 1
ATOM 782 O O . ALA A 1 97 ? -4.227 -12.437 -9.819 1.00 63.12 97 ALA A O 1
ATOM 783 N N . ARG A 1 98 ? -4.724 -13.063 -7.704 1.00 60.91 98 ARG A N 1
ATOM 784 C CA . ARG A 1 98 ? -6.012 -12.361 -7.540 1.00 60.91 98 ARG A CA 1
ATOM 785 C C . ARG A 1 98 ? -5.867 -11.014 -6.809 1.00 60.91 98 ARG A C 1
ATOM 787 O O . ARG A 1 98 ? -6.857 -10.364 -6.512 1.00 60.91 98 ARG A O 1
ATOM 794 N N . GLY A 1 99 ? -4.640 -10.617 -6.474 1.00 63.81 99 GLY A N 1
ATOM 795 C CA . GLY A 1 99 ? -4.325 -9.283 -5.970 1.00 63.81 99 GLY A CA 1
ATOM 796 C C . GLY A 1 99 ? -3.869 -8.374 -7.107 1.00 63.81 99 GLY A C 1
ATOM 797 O O . GLY A 1 99 ? -3.667 -8.824 -8.237 1.00 63.81 99 GLY A O 1
ATOM 798 N N . GLY A 1 100 ? -3.635 -7.102 -6.806 1.00 72.81 100 GLY A N 1
ATOM 799 C CA . GLY A 1 100 ? -3.184 -6.131 -7.803 1.00 72.81 100 GLY A CA 1
ATOM 800 C C . GLY A 1 100 ? -4.273 -5.190 -8.305 1.00 72.81 100 GLY A C 1
ATOM 801 O O . GLY A 1 100 ? -5.461 -5.330 -8.018 1.00 72.81 100 GLY A O 1
ATOM 802 N N . PHE A 1 101 ? -3.832 -4.187 -9.054 1.00 73.88 101 PHE A N 1
ATOM 803 C CA . PHE A 1 101 ? -4.647 -3.064 -9.500 1.00 73.88 101 PHE A CA 1
ATOM 804 C C . PHE A 1 101 ? -5.764 -3.480 -10.448 1.00 73.88 101 PHE A C 1
ATOM 806 O O . PHE A 1 101 ? -6.857 -2.914 -10.385 1.00 73.88 101 PHE A O 1
ATOM 813 N N . TRP A 1 102 ? -5.519 -4.499 -11.278 1.00 75.56 102 TRP A N 1
ATOM 814 C CA . TRP A 1 102 ? -6.553 -5.118 -12.101 1.00 75.56 102 TRP A CA 1
ATOM 815 C C . TRP A 1 102 ? -7.771 -5.481 -11.241 1.00 75.56 102 TRP A C 1
ATOM 817 O O . TRP A 1 102 ? -8.852 -4.947 -11.483 1.00 75.56 102 TRP A O 1
ATOM 827 N N . GLU A 1 103 ? -7.613 -6.303 -10.208 1.00 76.00 103 GLU A N 1
ATOM 828 C CA . GLU A 1 103 ? -8.733 -6.820 -9.406 1.00 76.00 103 GLU A CA 1
ATOM 829 C C . GLU A 1 103 ? -9.426 -5.739 -8.558 1.00 76.00 103 GLU A C 1
ATOM 831 O O . GLU A 1 103 ? -10.650 -5.759 -8.412 1.00 76.00 103 GLU A O 1
ATOM 836 N N . MET A 1 104 ? -8.694 -4.706 -8.116 1.00 78.62 104 MET A N 1
ATOM 837 C CA . MET A 1 104 ? -9.266 -3.583 -7.351 1.00 78.62 104 MET A CA 1
ATOM 838 C C . MET A 1 104 ? -10.408 -2.852 -8.081 1.00 78.62 104 MET A C 1
ATOM 840 O O . MET A 1 104 ? -11.280 -2.267 -7.433 1.00 78.62 104 MET A O 1
ATOM 844 N N . ARG A 1 105 ? -10.470 -2.922 -9.421 1.00 76.50 105 ARG A N 1
ATOM 845 C CA . ARG A 1 105 ? -11.528 -2.271 -10.219 1.00 76.50 105 ARG A CA 1
ATOM 846 C C . ARG A 1 105 ? -12.943 -2.684 -9.835 1.00 76.50 105 ARG A C 1
ATOM 848 O O . ARG A 1 105 ? -13.868 -1.892 -9.994 1.00 76.50 105 ARG A O 1
ATOM 855 N N . HIS A 1 106 ? -13.107 -3.911 -9.351 1.00 77.25 106 HIS A N 1
ATOM 856 C CA . HIS A 1 106 ? -14.406 -4.455 -8.971 1.00 77.25 106 HIS A CA 1
ATOM 857 C C . HIS A 1 106 ? -14.943 -3.843 -7.673 1.00 77.25 106 HIS A C 1
ATOM 859 O O . HIS A 1 106 ? -16.149 -3.861 -7.444 1.00 77.25 106 HIS A O 1
ATOM 865 N N . TYR A 1 107 ? -14.066 -3.245 -6.865 1.00 80.94 107 TYR A N 1
ATOM 866 C CA . TYR A 1 107 ? -14.385 -2.814 -5.509 1.00 80.94 107 TYR A CA 1
ATOM 867 C C . TYR A 1 107 ? -14.512 -1.300 -5.353 1.00 80.94 107 TYR A C 1
ATOM 869 O O . TYR A 1 107 ? -15.227 -0.850 -4.461 1.00 80.94 107 TYR A O 1
ATOM 877 N N . PHE A 1 108 ? -13.893 -0.491 -6.225 1.00 77.44 108 PHE A N 1
ATOM 878 C CA . PHE A 1 108 ? -13.934 0.974 -6.087 1.00 77.44 108 PHE A CA 1
ATOM 879 C C . PHE A 1 108 ? -15.363 1.543 -6.035 1.00 77.44 108 PHE A C 1
ATOM 881 O O . PHE A 1 108 ? -15.620 2.490 -5.297 1.00 77.44 108 PHE A O 1
ATOM 888 N N . GLY A 1 109 ? -16.317 0.931 -6.747 1.00 76.62 109 GLY A N 1
ATOM 889 C CA . GLY A 1 109 ? -17.724 1.351 -6.727 1.00 76.62 109 GLY A CA 1
ATOM 890 C C . GLY A 1 109 ? -18.470 0.985 -5.439 1.00 76.62 109 GLY A C 1
ATOM 891 O O . GLY A 1 109 ? -19.525 1.553 -5.164 1.00 76.62 109 GLY A O 1
ATOM 892 N N . LEU A 1 110 ? -17.923 0.051 -4.656 1.00 82.44 110 LEU A N 1
ATOM 893 C CA . LEU A 1 110 ? -18.478 -0.442 -3.394 1.00 82.44 110 LEU A CA 1
ATOM 894 C C . LEU A 1 110 ? -17.848 0.250 -2.178 1.00 82.44 110 LEU A C 1
ATOM 896 O O . LEU A 1 110 ? -18.481 0.321 -1.124 1.00 82.44 110 LEU A O 1
ATOM 900 N N . LEU A 1 111 ? -16.635 0.803 -2.324 1.00 84.56 111 LEU A N 1
ATOM 901 C CA . LEU A 1 111 ? -15.897 1.478 -1.249 1.00 84.56 111 LEU A CA 1
ATOM 902 C C . LEU A 1 111 ? -16.732 2.481 -0.444 1.00 84.56 111 LEU A C 1
ATOM 904 O O . LEU A 1 111 ? -16.619 2.442 0.780 1.00 84.56 111 LEU A O 1
ATOM 908 N N . PRO A 1 112 ? -17.598 3.329 -1.045 1.00 83.31 112 PRO A N 1
ATOM 909 C CA . PRO A 1 112 ? -18.346 4.317 -0.274 1.00 83.31 112 PRO A CA 1
ATOM 910 C C . PRO A 1 112 ? -19.165 3.742 0.888 1.00 83.31 112 PRO A C 1
ATOM 912 O O . PRO A 1 112 ? -19.354 4.461 1.869 1.00 83.31 112 PRO A O 1
ATOM 915 N N . GLY A 1 113 ? -19.629 2.489 0.798 1.00 81.62 113 GLY A N 1
ATOM 916 C CA . GLY A 1 113 ? -20.360 1.826 1.882 1.00 81.62 113 GLY A CA 1
ATOM 917 C C . GLY A 1 113 ? -19.478 1.502 3.089 1.00 81.62 113 GLY A C 1
ATOM 918 O O . GLY A 1 113 ? -19.876 1.751 4.217 1.00 81.62 113 GLY A O 1
ATOM 919 N N . VAL A 1 114 ? -18.248 1.036 2.855 1.00 90.25 114 VAL A N 1
ATOM 920 C CA . VAL A 1 114 ? -17.311 0.646 3.925 1.00 90.25 114 VAL A CA 1
ATOM 921 C C . VAL A 1 114 ? -16.621 1.862 4.561 1.00 90.25 114 VAL A C 1
ATOM 923 O O . VAL A 1 114 ? -16.236 1.827 5.728 1.00 90.25 114 VAL A O 1
ATOM 926 N N . ILE A 1 115 ? -16.489 2.973 3.825 1.00 92.31 115 ILE A N 1
ATOM 927 C CA . ILE A 1 115 ? -15.873 4.209 4.340 1.00 92.31 115 ILE A CA 1
ATOM 928 C C . ILE A 1 115 ? -16.614 4.764 5.562 1.00 92.31 115 ILE A C 1
ATOM 930 O O . ILE A 1 115 ? -15.970 5.282 6.473 1.00 92.31 115 ILE A O 1
ATOM 934 N N . ASP A 1 116 ? -17.944 4.660 5.607 1.00 91.94 116 ASP A N 1
ATOM 935 C CA . ASP A 1 116 ? -18.718 5.167 6.745 1.00 91.94 116 ASP A CA 1
ATOM 936 C C . ASP A 1 116 ? -18.438 4.364 8.026 1.00 91.94 116 ASP A C 1
ATOM 938 O O . ASP A 1 116 ? -18.326 4.947 9.106 1.00 91.94 116 ASP A O 1
ATOM 942 N N . ASP A 1 117 ? -18.232 3.052 7.906 1.00 93.62 117 ASP A N 1
ATOM 943 C CA . ASP A 1 117 ? -17.858 2.188 9.031 1.00 93.62 117 ASP A CA 1
ATOM 944 C C . ASP A 1 117 ? -16.412 2.444 9.479 1.00 93.62 117 ASP A C 1
ATOM 946 O O . ASP A 1 117 ? -16.124 2.527 10.678 1.00 93.62 117 ASP A O 1
ATOM 950 N N . ILE A 1 118 ? -15.501 2.664 8.524 1.00 96.19 118 ILE A N 1
ATOM 951 C CA . ILE A 1 118 ? -14.122 3.078 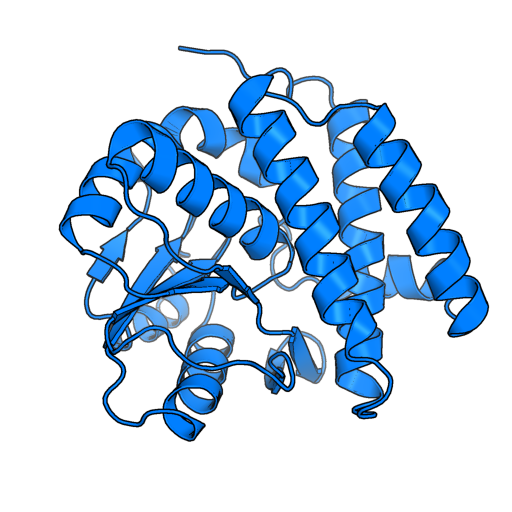8.818 1.00 96.19 118 ILE A CA 1
ATOM 952 C C . ILE A 1 118 ? -14.111 4.425 9.556 1.00 96.19 118 ILE A C 1
ATOM 954 O O . ILE A 1 118 ? -13.374 4.586 10.530 1.00 96.19 118 ILE A O 1
ATOM 958 N N . ALA A 1 119 ? -14.940 5.391 9.148 1.00 95.75 119 ALA A N 1
ATOM 959 C CA . ALA A 1 119 ? -15.023 6.698 9.799 1.00 95.75 119 ALA A CA 1
ATOM 960 C C . ALA A 1 119 ? -15.463 6.584 11.268 1.00 95.75 119 ALA A C 1
ATOM 962 O O . ALA A 1 119 ? -14.913 7.268 12.133 1.00 95.75 119 ALA A O 1
ATOM 963 N N . GLN A 1 120 ? -16.409 5.688 11.569 1.00 94.69 120 GLN A N 1
ATOM 964 C CA . GLN A 1 120 ? -16.860 5.423 12.941 1.00 94.69 120 GLN A CA 1
ATOM 965 C C . GLN A 1 120 ? -15.766 4.805 13.815 1.00 94.69 120 GLN A C 1
ATOM 967 O O . GLN A 1 120 ? -15.739 5.050 15.022 1.00 94.69 120 GLN A O 1
ATOM 972 N N . ASN A 1 121 ? -14.849 4.040 13.218 1.00 94.81 121 ASN A N 1
ATOM 973 C CA . ASN A 1 121 ? -13.700 3.471 13.919 1.00 94.81 121 ASN A CA 1
ATOM 974 C C . ASN A 1 121 ? -12.647 4.521 14.295 1.00 94.81 121 ASN A C 1
ATOM 976 O O . ASN A 1 121 ? -11.849 4.254 15.183 1.00 94.81 121 ASN A O 1
ATOM 980 N N . GLN A 1 122 ? -12.666 5.704 13.668 1.00 94.88 122 GLN A N 1
ATOM 981 C CA . GLN A 1 122 ? -11.742 6.816 13.928 1.00 94.88 122 GLN A CA 1
ATOM 982 C C . GLN A 1 122 ? -10.263 6.381 13.906 1.00 94.88 122 GLN A C 1
ATOM 984 O O . GLN A 1 122 ? -9.591 6.419 14.940 1.00 94.88 122 GLN A O 1
ATOM 989 N N . PRO A 1 123 ? -9.735 5.920 12.758 1.00 96.94 123 PRO A N 1
ATOM 990 C CA . PRO A 1 123 ? -8.320 5.590 12.661 1.00 96.94 123 PRO A CA 1
ATOM 991 C C . PRO A 1 123 ? -7.456 6.852 12.758 1.00 96.94 123 PRO A C 1
ATOM 993 O O . PRO A 1 123 ? -7.737 7.865 12.120 1.00 96.94 123 PRO A O 1
ATOM 996 N N . ASP A 1 124 ? -6.371 6.769 13.525 1.00 96.88 124 ASP A N 1
ATOM 997 C CA . ASP A 1 124 ? -5.393 7.847 13.704 1.00 96.88 124 ASP A CA 1
ATOM 998 C C . ASP A 1 124 ? -4.361 7.884 12.565 1.00 96.88 124 ASP A C 1
ATOM 1000 O O . ASP A 1 124 ? -3.688 8.892 12.341 1.00 96.88 124 ASP A O 1
ATOM 1004 N N . HIS A 1 125 ? -4.177 6.755 11.877 1.00 97.56 125 HIS A N 1
ATOM 1005 C CA . HIS A 1 125 ? -3.199 6.578 10.807 1.00 97.56 125 HIS A CA 1
ATOM 1006 C C . HIS A 1 125 ? -3.622 5.396 9.916 1.00 97.56 125 HIS A C 1
ATOM 1008 O O . HIS A 1 125 ? -4.110 4.381 10.419 1.00 97.56 125 HIS A O 1
ATOM 1014 N N . ILE A 1 126 ? -3.405 5.500 8.606 1.00 97.56 126 ILE A N 1
ATOM 1015 C CA . ILE A 1 126 ? -3.586 4.409 7.639 1.00 97.56 126 ILE A CA 1
ATOM 1016 C C . ILE A 1 126 ? -2.218 3.867 7.219 1.00 97.56 126 ILE A C 1
ATOM 1018 O O . ILE A 1 126 ? -1.381 4.614 6.719 1.00 97.56 126 ILE A O 1
ATOM 1022 N N . VAL A 1 127 ? -1.986 2.568 7.395 1.00 95.88 127 VAL A N 1
ATOM 1023 C CA . VAL A 1 127 ? -0.739 1.909 6.991 1.00 95.88 127 VAL A CA 1
ATOM 1024 C C . VAL A 1 127 ? -1.027 0.851 5.934 1.00 95.88 127 VAL A C 1
ATOM 1026 O O . VAL A 1 127 ? -1.693 -0.151 6.186 1.00 95.88 127 VAL A O 1
ATOM 1029 N N . CYS A 1 128 ? -0.492 1.055 4.737 1.00 93.94 128 CYS A N 1
ATOM 1030 C CA . CYS A 1 128 ? -0.727 0.184 3.594 1.00 93.94 128 CYS A CA 1
ATOM 1031 C C . CYS A 1 128 ? 0.265 -0.988 3.583 1.00 93.94 128 CYS A C 1
ATOM 1033 O O . CYS A 1 128 ? 1.486 -0.792 3.614 1.00 93.94 128 CYS A O 1
ATOM 1035 N N . ALA A 1 129 ? -0.261 -2.214 3.535 1.00 82.19 129 ALA A N 1
ATOM 1036 C CA . ALA A 1 129 ? 0.512 -3.451 3.632 1.00 82.19 129 ALA A CA 1
ATOM 1037 C C . ALA A 1 129 ? 1.028 -3.984 2.281 1.00 82.19 129 ALA A C 1
ATOM 1039 O O . ALA A 1 129 ? 1.743 -4.979 2.242 1.00 82.19 129 ALA A O 1
ATOM 1040 N N . THR A 1 130 ? 0.747 -3.306 1.171 1.00 75.25 130 THR A N 1
ATOM 1041 C CA . THR A 1 130 ? 1.316 -3.574 -0.159 1.00 75.25 130 THR A CA 1
ATOM 1042 C C . THR A 1 130 ? 1.238 -2.303 -1.006 1.00 75.25 130 THR A C 1
ATOM 1044 O O . THR A 1 130 ? 0.581 -1.338 -0.625 1.00 75.25 130 THR A O 1
ATOM 1047 N N . LEU A 1 131 ? 1.874 -2.290 -2.182 1.00 78.19 131 LEU A N 1
ATOM 1048 C CA . LEU A 1 131 ? 1.772 -1.158 -3.115 1.00 78.19 131 LEU A CA 1
ATOM 1049 C C . LEU A 1 131 ? 0.383 -0.993 -3.726 1.00 78.19 131 LEU A C 1
ATOM 1051 O O . LEU A 1 131 ? -0.069 0.130 -3.913 1.00 78.19 131 LEU A O 1
ATOM 1055 N N . SER A 1 132 ? -0.298 -2.102 -4.016 1.00 74.88 132 SER A N 1
ATOM 1056 C CA . SER A 1 132 ? -1.707 -2.076 -4.412 1.00 74.88 132 SER A CA 1
ATOM 1057 C C . SER A 1 132 ? -2.541 -1.451 -3.288 1.00 74.88 132 SER A C 1
ATOM 1059 O O . SER A 1 132 ? -3.315 -0.524 -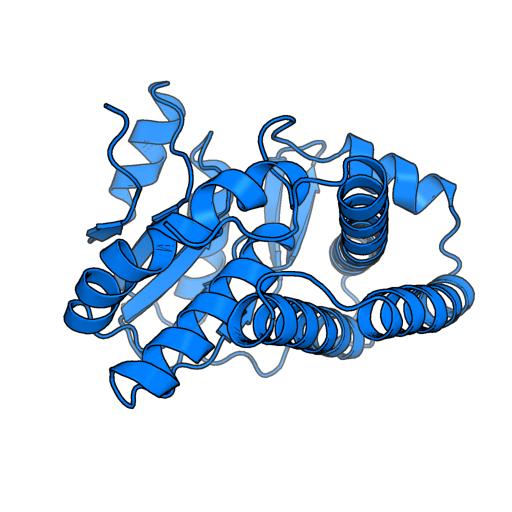3.522 1.00 74.88 132 SER A O 1
ATOM 1061 N N . GLY A 1 133 ? -2.283 -1.879 -2.045 1.00 84.12 133 GLY A N 1
ATOM 1062 C CA . GLY A 1 133 ? -2.857 -1.285 -0.842 1.00 84.12 133 GLY A CA 1
ATOM 1063 C C . GLY A 1 133 ? -2.536 0.204 -0.684 1.00 84.12 133 GLY A C 1
ATOM 1064 O O . GLY A 1 133 ? -3.359 0.933 -0.146 1.00 84.12 133 GLY A O 1
ATOM 1065 N N . SER A 1 134 ? -1.396 0.696 -1.187 1.00 90.12 134 SER A N 1
ATOM 1066 C CA . SER A 1 134 ? -1.045 2.121 -1.115 1.00 90.12 134 SER A CA 1
ATOM 1067 C C . SER A 1 134 ? -2.034 3.005 -1.867 1.00 90.12 134 SER A C 1
ATOM 1069 O O . SER A 1 134 ? -2.469 4.011 -1.315 1.00 90.12 134 SER A O 1
ATOM 1071 N N . VAL A 1 135 ? -2.442 2.630 -3.085 1.00 90.12 135 VAL A N 1
ATOM 1072 C CA . VAL A 1 135 ? -3.463 3.397 -3.826 1.00 90.12 135 VAL A CA 1
ATOM 1073 C C . VAL A 1 135 ? -4.799 3.364 -3.085 1.00 90.12 135 VAL A C 1
ATOM 1075 O O . VAL A 1 135 ? -5.481 4.379 -2.968 1.00 90.12 135 VAL A O 1
ATOM 1078 N N . LEU A 1 136 ? -5.156 2.200 -2.549 1.00 91.25 136 LEU A N 1
ATOM 1079 C CA . LEU A 1 136 ? -6.399 2.000 -1.816 1.00 91.25 136 LEU A CA 1
ATOM 1080 C C . LEU A 1 136 ? -6.453 2.822 -0.519 1.00 91.25 136 LEU A C 1
ATOM 1082 O O . LEU A 1 136 ? -7.465 3.455 -0.234 1.00 91.25 136 LEU A O 1
ATOM 1086 N N . GLY A 1 137 ? -5.361 2.869 0.244 1.00 94.69 137 GLY A N 1
ATOM 1087 C CA . GLY A 1 137 ? -5.285 3.635 1.488 1.00 94.69 137 GLY A CA 1
ATOM 1088 C C . GLY A 1 137 ? -5.302 5.142 1.251 1.00 94.69 137 GLY A C 1
ATOM 1089 O O . GLY A 1 137 ? -5.977 5.870 1.978 1.00 94.69 137 GLY A O 1
ATOM 1090 N N . GLU A 1 138 ? -4.632 5.606 0.194 1.00 95.44 138 GLU A N 1
ATOM 1091 C CA . GLU A 1 138 ? -4.712 6.999 -0.258 1.00 95.44 138 GLU A CA 1
ATOM 1092 C C . GLU A 1 138 ? -6.146 7.363 -0.671 1.00 95.44 138 GLU A C 1
ATOM 1094 O O . GLU A 1 138 ? -6.653 8.408 -0.261 1.00 95.44 138 GLU A O 1
ATOM 1099 N N . TYR A 1 139 ? -6.839 6.479 -1.398 1.00 93.81 139 TYR A N 1
ATOM 1100 C CA . TYR A 1 139 ? -8.244 6.679 -1.769 1.00 93.81 139 TYR A CA 1
ATOM 1101 C C . TYR A 1 139 ? -9.139 6.787 -0.528 1.00 93.81 139 TYR A C 1
ATOM 1103 O O . TYR A 1 139 ? -9.935 7.719 -0.413 1.00 93.81 139 TYR A O 1
ATOM 1111 N N . ILE A 1 140 ? -8.986 5.866 0.430 1.00 95.31 140 ILE A N 1
ATOM 1112 C CA . ILE A 1 140 ? -9.749 5.863 1.686 1.00 95.31 140 ILE A CA 1
ATOM 1113 C C . ILE A 1 140 ? -9.525 7.165 2.459 1.00 95.31 140 ILE A C 1
ATOM 1115 O O . ILE A 1 140 ? -10.488 7.786 2.902 1.00 95.31 140 ILE A O 1
ATOM 1119 N N . SER A 1 141 ? -8.273 7.615 2.591 1.00 96.31 141 SER A N 1
ATOM 1120 C CA . SER A 1 141 ? -7.950 8.872 3.278 1.00 96.31 141 SER A CA 1
ATOM 1121 C C . SER A 1 141 ? -8.597 10.086 2.606 1.00 96.31 141 SER A C 1
ATOM 1123 O O . SER A 1 141 ? -9.162 10.948 3.285 1.00 96.31 141 SER A O 1
ATOM 1125 N N . GLN A 1 142 ? -8.574 10.143 1.270 1.00 95.38 142 GLN A N 1
ATOM 1126 C CA . GLN A 1 142 ? -9.225 11.213 0.512 1.00 95.38 142 GLN A CA 1
ATOM 1127 C C . GLN A 1 142 ? -10.746 11.219 0.726 1.00 95.38 142 GLN A C 1
ATOM 1129 O O . GLN A 1 142 ? -11.311 12.281 1.011 1.00 95.38 142 GLN A O 1
ATOM 1134 N N . ASP A 1 143 ? -11.400 10.054 0.677 1.00 94.56 143 ASP A N 1
ATOM 1135 C CA . ASP A 1 143 ? -12.853 9.955 0.870 1.00 94.56 143 ASP A CA 1
ATOM 1136 C C . ASP A 1 143 ? -13.263 10.302 2.313 1.00 94.56 143 ASP A C 1
ATOM 1138 O O . ASP A 1 143 ? -14.206 11.069 2.524 1.00 94.56 143 ASP A O 1
ATOM 1142 N N . LEU A 1 144 ? -12.501 9.843 3.315 1.00 96.25 144 LEU A N 1
ATOM 1143 C CA . LEU A 1 144 ? -12.694 10.199 4.729 1.00 96.25 144 LEU A CA 1
ATOM 1144 C C . LEU A 1 144 ? -12.558 11.707 4.964 1.00 96.25 144 LEU A C 1
ATOM 1146 O O . LEU A 1 144 ? -13.370 12.310 5.673 1.00 96.25 144 LEU A O 1
ATOM 1150 N N . LYS A 1 145 ? -11.579 12.351 4.324 1.00 95.81 145 LYS A N 1
ATOM 1151 C CA . LYS A 1 145 ? -11.412 13.806 4.394 1.00 95.81 145 LYS A CA 1
ATOM 1152 C C . LYS A 1 145 ? -12.601 14.539 3.787 1.00 95.81 145 LYS A C 1
ATOM 1154 O O . LYS A 1 145 ? -13.070 15.514 4.370 1.00 95.81 145 LYS A O 1
ATOM 1159 N N . MET A 1 146 ? -13.076 14.103 2.625 1.00 94.00 146 MET A N 1
ATOM 1160 C CA . MET A 1 146 ? -14.152 14.786 1.906 1.00 94.00 146 MET A CA 1
ATOM 1161 C C . MET A 1 146 ? -15.521 14.604 2.557 1.00 94.00 146 MET A C 1
ATOM 1163 O O . MET A 1 146 ? -16.279 15.569 2.652 1.00 94.00 146 MET A O 1
ATOM 1167 N N . ARG A 1 147 ? -15.844 13.387 2.997 1.00 94.00 147 ARG A N 1
ATOM 1168 C CA . ARG A 1 147 ? -17.173 13.049 3.528 1.00 94.00 147 ARG A CA 1
ATOM 1169 C C . ARG A 1 147 ? -17.301 13.312 5.020 1.00 94.00 147 ARG A C 1
ATOM 1171 O O . ARG A 1 147 ? -18.366 13.726 5.468 1.00 94.00 147 ARG A O 1
ATOM 1178 N N . HIS A 1 148 ? -16.220 13.101 5.768 1.00 95.81 148 HIS A N 1
ATOM 1179 C CA . HIS A 1 148 ? -16.231 13.117 7.234 1.00 95.81 148 HIS A CA 1
ATOM 1180 C C . HIS A 1 148 ? -15.319 14.192 7.839 1.00 95.81 148 HIS A C 1
ATOM 1182 O O . HIS A 1 148 ? -15.298 14.368 9.054 1.00 95.81 148 HIS A O 1
ATOM 1188 N N . GLY A 1 149 ? -14.562 14.934 7.023 1.00 95.44 149 GLY A N 1
ATOM 1189 C CA . GLY A 1 149 ? -13.625 15.954 7.507 1.00 95.44 149 GLY A CA 1
ATOM 1190 C C . GLY A 1 149 ? -12.395 15.383 8.223 1.00 95.44 149 GLY A C 1
ATOM 1191 O O . GLY A 1 149 ? -11.650 16.141 8.845 1.00 95.44 149 GLY A O 1
ATOM 1192 N N . LEU A 1 150 ? -12.167 14.068 8.142 1.00 95.81 150 LEU A N 1
ATOM 1193 C CA . LEU A 1 150 ? -11.084 13.377 8.840 1.00 95.81 150 LEU A CA 1
ATOM 1194 C C . LEU A 1 150 ? -9.792 13.436 8.018 1.00 95.81 150 LEU A C 1
ATOM 1196 O O . LEU A 1 150 ? -9.726 12.927 6.903 1.00 95.81 150 LEU A O 1
ATOM 1200 N N . GLN A 1 151 ? -8.749 14.059 8.565 1.00 95.44 151 GLN A N 1
ATOM 1201 C CA . GLN A 1 151 ? -7.432 14.126 7.929 1.00 95.44 151 GLN A CA 1
ATOM 1202 C C . GLN A 1 151 ? -6.516 13.072 8.537 1.00 95.44 151 GLN A C 1
ATOM 1204 O O . GLN A 1 151 ? -5.907 13.306 9.579 1.00 95.44 151 GLN A O 1
ATOM 1209 N N . ILE A 1 152 ? -6.434 11.916 7.883 1.00 96.38 152 ILE A N 1
ATOM 1210 C CA . ILE A 1 152 ? -5.705 10.762 8.406 1.00 96.38 152 ILE A CA 1
ATOM 1211 C C . ILE A 1 152 ? -4.436 10.558 7.572 1.00 96.38 152 ILE A C 1
ATOM 1213 O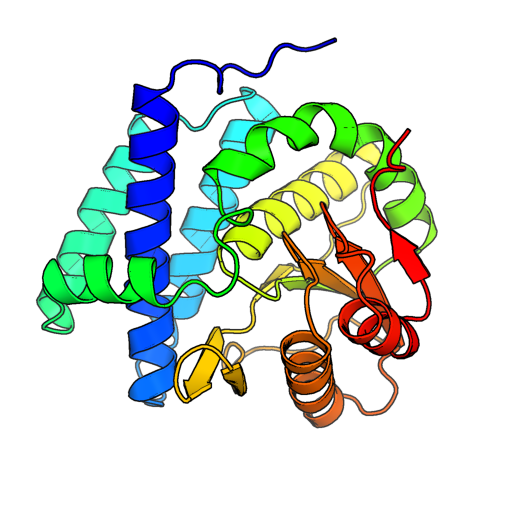 O . ILE A 1 152 ? -4.539 10.393 6.350 1.00 96.38 152 ILE A O 1
ATOM 1217 N N . PRO A 1 153 ? -3.237 10.595 8.183 1.00 95.69 153 PRO A N 1
ATOM 1218 C CA . PRO A 1 153 ? -1.997 10.336 7.466 1.00 95.69 153 PRO A CA 1
ATOM 1219 C C . PRO A 1 153 ? -1.984 8.906 6.920 1.00 95.69 153 PRO A C 1
ATOM 1221 O O . PRO A 1 153 ? -2.433 7.972 7.584 1.00 95.69 153 PRO A O 1
ATOM 1224 N N . VAL A 1 154 ? -1.458 8.759 5.706 1.00 95.88 154 VAL A N 1
ATOM 1225 C CA . VAL A 1 154 ? -1.266 7.472 5.035 1.00 95.88 154 VAL A CA 1
ATOM 1226 C C . VAL A 1 154 ? 0.224 7.230 4.888 1.00 95.88 154 VAL A C 1
ATOM 1228 O O . VAL A 1 154 ? 0.919 8.083 4.345 1.00 95.88 154 VAL A O 1
ATOM 1231 N N . ASP A 1 155 ? 0.716 6.082 5.324 1.00 94.56 155 ASP A N 1
ATOM 1232 C CA . ASP A 1 155 ? 2.060 5.597 5.018 1.00 94.56 155 ASP A CA 1
ATOM 1233 C C . ASP A 1 155 ? 1.985 4.142 4.543 1.00 94.56 155 ASP A C 1
ATOM 1235 O O . ASP A 1 155 ? 0.930 3.511 4.555 1.00 94.56 155 ASP A O 1
ATOM 1239 N N . HIS A 1 156 ? 3.098 3.594 4.068 1.00 92.56 156 HIS A N 1
ATOM 1240 C CA . HIS A 1 156 ? 3.151 2.224 3.566 1.00 92.56 156 HIS A CA 1
ATOM 1241 C C . HIS A 1 156 ? 4.374 1.495 4.105 1.00 92.56 156 HIS A C 1
ATOM 1243 O O . HIS A 1 156 ? 5.418 2.097 4.369 1.00 92.56 156 HIS A O 1
ATOM 1249 N N . ILE A 1 157 ? 4.237 0.179 4.242 1.00 91.50 157 ILE A N 1
ATOM 1250 C CA . ILE A 1 157 ? 5.340 -0.706 4.601 1.00 91.50 157 ILE A CA 1
ATOM 1251 C C . ILE A 1 157 ? 5.874 -1.358 3.334 1.00 91.50 157 ILE A C 1
ATOM 1253 O O . ILE A 1 157 ? 5.129 -1.919 2.529 1.00 91.50 157 ILE A O 1
ATOM 1257 N N . VAL A 1 158 ? 7.193 -1.331 3.183 1.00 89.25 158 VAL A N 1
ATOM 1258 C CA . VAL A 1 158 ? 7.899 -2.104 2.165 1.00 89.25 158 VAL A CA 1
ATOM 1259 C C . VAL A 1 158 ? 8.470 -3.359 2.808 1.00 89.25 158 VAL A C 1
ATOM 1261 O O . VAL A 1 158 ? 9.231 -3.290 3.771 1.00 89.25 158 VAL A O 1
ATOM 1264 N N . TYR A 1 159 ? 8.110 -4.522 2.274 1.00 87.69 159 TYR A N 1
ATOM 1265 C CA . TYR A 1 159 ? 8.505 -5.805 2.847 1.00 87.69 159 TYR A CA 1
ATOM 1266 C C . TYR A 1 159 ? 9.751 -6.347 2.174 1.00 87.69 159 TYR A C 1
ATOM 1268 O O . TYR A 1 159 ? 9.786 -6.515 0.954 1.00 87.69 159 TYR A O 1
ATOM 1276 N N . LYS A 1 160 ? 10.735 -6.714 2.991 1.00 86.75 160 LYS A N 1
ATOM 1277 C CA . LYS A 1 160 ? 11.776 -7.646 2.581 1.00 86.75 160 LYS A CA 1
ATOM 1278 C C . LYS A 1 160 ? 11.181 -9.042 2.583 1.00 86.75 160 LYS A C 1
ATOM 1280 O O . LYS A 1 160 ? 10.560 -9.457 3.564 1.00 86.75 160 LYS A O 1
ATOM 1285 N N . ARG A 1 161 ? 11.388 -9.762 1.486 1.00 82.50 161 ARG A N 1
ATOM 1286 C CA . ARG A 1 161 ? 10.823 -11.094 1.284 1.00 82.50 161 ARG A CA 1
ATOM 1287 C C . ARG A 1 161 ? 11.916 -12.141 1.144 1.00 82.50 161 ARG A C 1
ATOM 1289 O O . ARG A 1 161 ? 12.985 -11.865 0.599 1.00 82.50 161 ARG A O 1
ATOM 1296 N N . GLN A 1 162 ? 11.628 -13.335 1.643 1.00 82.94 162 GLN A N 1
ATOM 1297 C CA . GLN A 1 162 ? 12.315 -14.557 1.255 1.00 82.94 162 GLN A CA 1
ATOM 1298 C C . GLN A 1 162 ? 11.343 -15.332 0.372 1.00 82.94 162 GLN A C 1
ATOM 1300 O O . GLN A 1 162 ? 10.260 -15.703 0.821 1.00 82.94 162 GLN A O 1
ATOM 1305 N N . ASP A 1 163 ? 11.710 -15.502 -0.896 1.00 80.75 163 ASP A N 1
ATOM 1306 C CA . ASP A 1 163 ? 10.787 -15.924 -1.948 1.00 80.75 163 ASP A CA 1
ATOM 1307 C C . ASP A 1 163 ? 9.569 -14.986 -2.001 1.00 80.75 163 ASP A C 1
ATOM 1309 O O . ASP A 1 163 ? 9.713 -13.790 -2.268 1.00 80.75 163 ASP A O 1
ATOM 1313 N N . SER A 1 164 ? 8.377 -15.506 -1.721 1.00 76.94 164 SER A N 1
ATOM 1314 C CA . SER A 1 164 ? 7.145 -14.731 -1.662 1.00 76.94 164 SER A CA 1
ATOM 1315 C C . SER A 1 164 ? 6.788 -14.285 -0.241 1.00 76.94 164 SER A C 1
ATOM 1317 O O . SER A 1 164 ? 5.980 -13.376 -0.095 1.00 76.94 164 SER A O 1
ATOM 1319 N N . LEU A 1 165 ? 7.402 -14.843 0.806 1.00 82.38 165 LEU A N 1
ATOM 1320 C CA . LEU A 1 165 ? 7.009 -14.603 2.198 1.00 82.38 165 LEU A CA 1
ATOM 1321 C C . LEU A 1 165 ? 7.672 -13.339 2.771 1.00 82.38 165 LEU A C 1
ATOM 1323 O O . LEU A 1 165 ? 8.894 -13.193 2.659 1.00 82.38 165 LEU A O 1
ATOM 1327 N N . PRO A 1 166 ? 6.920 -12.425 3.412 1.00 86.44 166 PRO A N 1
ATOM 1328 C CA . PRO A 1 166 ? 7.506 -11.287 4.109 1.00 86.44 166 PRO A CA 1
ATOM 1329 C C . PRO A 1 166 ? 8.251 -11.757 5.366 1.00 86.44 166 PRO A C 1
ATOM 1331 O O . PRO A 1 166 ? 7.713 -12.500 6.182 1.00 86.44 166 PRO A O 1
ATOM 1334 N N . ILE A 1 167 ? 9.503 -11.317 5.514 1.00 89.38 167 ILE A N 1
ATOM 1335 C CA . ILE A 1 167 ? 10.368 -11.653 6.662 1.00 89.38 167 ILE A CA 1
ATOM 1336 C C . ILE A 1 167 ? 10.732 -10.432 7.512 1.00 89.38 167 ILE A C 1
ATOM 1338 O O . ILE A 1 167 ? 11.173 -10.572 8.649 1.00 89.38 167 ILE A O 1
ATOM 1342 N N . GLN A 1 168 ? 10.591 -9.230 6.953 1.00 89.69 168 GLN A N 1
ATOM 1343 C CA . GLN A 1 168 ? 10.835 -7.958 7.628 1.00 89.69 168 GLN A CA 1
ATOM 1344 C C . GLN A 1 168 ? 10.079 -6.853 6.885 1.00 89.69 168 GLN A C 1
ATOM 1346 O O . GLN A 1 168 ? 9.928 -6.929 5.666 1.00 89.69 168 GLN A O 1
ATOM 1351 N N . GLY A 1 169 ? 9.638 -5.813 7.591 1.00 89.94 169 GLY A N 1
ATOM 1352 C CA . GLY A 1 169 ? 9.088 -4.605 6.978 1.00 89.94 169 GLY A CA 1
ATOM 1353 C C . GLY A 1 169 ? 9.957 -3.380 7.249 1.00 89.94 169 GLY A C 1
ATOM 1354 O O . GLY A 1 169 ? 10.678 -3.313 8.246 1.00 89.94 169 GLY A O 1
ATOM 1355 N N . GLN A 1 170 ? 9.897 -2.426 6.331 1.00 90.25 170 GLN A N 1
ATOM 1356 C CA . GLN A 1 170 ? 10.559 -1.132 6.398 1.00 90.25 170 GLN A CA 1
ATOM 1357 C C . GLN A 1 170 ? 9.507 -0.036 6.251 1.00 90.25 170 GLN A C 1
ATOM 1359 O O . GLN A 1 170 ? 8.608 -0.139 5.416 1.00 90.25 170 GLN A O 1
ATOM 1364 N N . VAL A 1 171 ? 9.645 1.012 7.056 1.00 90.31 171 VAL A N 1
ATOM 1365 C CA . VAL A 1 171 ? 8.833 2.233 7.007 1.00 90.31 171 VAL A CA 1
ATOM 1366 C C . VAL A 1 171 ? 9.731 3.427 6.671 1.00 90.31 171 VAL A C 1
ATOM 1368 O O . VAL A 1 171 ? 10.953 3.324 6.836 1.00 90.31 171 VAL A O 1
ATOM 1371 N N . PRO A 1 172 ? 9.155 4.560 6.232 1.00 88.81 172 PRO A N 1
ATOM 1372 C CA . PRO A 1 172 ? 9.883 5.819 6.100 1.00 88.81 172 PRO A CA 1
ATOM 1373 C C . PRO A 1 172 ? 10.696 6.165 7.359 1.00 88.81 172 PRO A C 1
ATOM 1375 O O . PRO A 1 172 ? 10.247 5.933 8.479 1.00 88.81 172 PRO A O 1
ATOM 1378 N N . LEU A 1 173 ? 11.870 6.783 7.205 1.00 86.75 173 LEU A N 1
ATOM 1379 C CA . LEU A 1 173 ? 12.722 7.196 8.336 1.00 86.75 173 LEU A CA 1
ATOM 1380 C C . LEU A 1 173 ? 12.024 8.164 9.302 1.00 86.75 173 LEU A C 1
ATOM 1382 O O . LEU A 1 173 ? 12.338 8.198 10.488 1.00 86.75 173 LEU A O 1
ATOM 1386 N N . ASN A 1 174 ? 11.102 8.968 8.784 1.00 88.00 174 ASN A N 1
ATOM 1387 C CA . ASN A 1 174 ? 10.288 9.920 9.532 1.00 88.00 174 ASN A CA 1
ATOM 1388 C C . ASN A 1 174 ? 8.932 9.342 9.965 1.00 88.00 174 ASN A C 1
ATOM 1390 O O . ASN A 1 174 ? 8.075 10.106 10.410 1.00 88.00 174 ASN A O 1
ATOM 1394 N N . PHE A 1 175 ? 8.719 8.031 9.819 1.00 91.69 175 PHE A N 1
ATOM 1395 C CA . PHE A 1 175 ? 7.483 7.389 10.234 1.00 91.69 175 PHE A CA 1
ATOM 1396 C C . PHE A 1 175 ? 7.263 7.569 11.736 1.00 91.69 175 PHE A C 1
ATOM 1398 O O . PHE A 1 175 ? 8.112 7.240 12.566 1.00 91.69 175 PHE A O 1
ATOM 1405 N N . SER A 1 176 ? 6.084 8.076 12.071 1.00 92.12 176 SER A N 1
ATOM 1406 C CA . SER A 1 176 ? 5.596 8.183 13.435 1.00 92.12 176 SER A CA 1
ATOM 1407 C C . SER A 1 176 ? 4.107 7.858 13.414 1.00 92.12 176 SER A C 1
ATOM 1409 O O . SER A 1 176 ? 3.357 8.563 12.732 1.00 92.12 176 SER A O 1
ATOM 1411 N N . PRO A 1 177 ? 3.651 6.832 14.155 1.00 90.69 177 PRO A N 1
ATOM 1412 C CA . PRO A 1 177 ? 2.228 6.550 14.285 1.00 90.69 177 PRO A CA 1
ATOM 1413 C C . PRO A 1 177 ? 1.468 7.805 14.731 1.00 90.69 177 PRO A C 1
ATOM 1415 O O . PRO A 1 177 ? 1.903 8.500 15.653 1.00 90.69 177 PRO A O 1
ATOM 1418 N N . GLY A 1 178 ? 0.343 8.093 14.068 1.00 89.00 178 GLY A N 1
ATOM 1419 C CA . GLY A 1 178 ? -0.490 9.268 14.365 1.00 89.00 178 GLY A CA 1
ATOM 1420 C C . GLY A 1 178 ? -1.207 9.164 15.715 1.00 89.00 178 GLY A C 1
ATOM 1421 O O . GLY A 1 178 ? -1.572 10.175 16.306 1.00 89.00 178 GLY A O 1
ATOM 1422 N N . GLY A 1 179 ? -1.336 7.940 16.230 1.00 92.81 179 GLY A N 1
ATOM 1423 C CA . GLY A 1 179 ? -1.997 7.603 17.482 1.00 92.81 179 GLY A CA 1
ATOM 1424 C C . GLY A 1 179 ? -1.859 6.113 17.787 1.00 92.81 179 GLY A C 1
ATOM 1425 O O . GLY A 1 179 ? -0.843 5.504 17.435 1.00 92.81 179 GLY A O 1
ATOM 1426 N N . ASP A 1 180 ? -2.850 5.550 18.474 1.00 93.56 180 ASP A N 1
ATOM 1427 C CA . ASP A 1 180 ? -2.881 4.127 18.840 1.00 93.56 180 ASP A CA 1
ATOM 1428 C C . ASP A 1 180 ? -3.743 3.304 17.874 1.00 93.56 180 ASP A C 1
ATOM 1430 O O . ASP A 1 180 ? -3.467 2.117 17.711 1.00 93.56 180 ASP A O 1
ATOM 1434 N N . ASN A 1 181 ? -4.737 3.903 17.207 1.00 95.62 181 ASN A N 1
ATOM 1435 C CA . ASN A 1 181 ? -5.626 3.187 16.297 1.00 95.62 181 ASN A CA 1
ATOM 1436 C C . ASN A 1 181 ? -5.127 3.253 14.850 1.00 95.62 181 ASN A C 1
ATOM 1438 O O . ASN A 1 181 ? -5.235 4.287 14.189 1.00 95.62 181 ASN A O 1
ATOM 1442 N N . ILE A 1 182 ? -4.584 2.146 14.348 1.00 96.69 182 ILE A N 1
ATOM 1443 C CA . ILE A 1 182 ? -4.004 2.075 13.005 1.00 96.69 182 ILE A CA 1
ATOM 1444 C C . ILE A 1 182 ? -4.897 1.224 12.107 1.00 96.69 182 ILE A C 1
ATOM 1446 O O . ILE A 1 182 ? -5.112 0.041 12.378 1.00 96.69 182 ILE A O 1
ATOM 1450 N N . LEU A 1 183 ? -5.368 1.806 11.004 1.00 97.19 183 LEU A N 1
ATOM 1451 C CA . LEU A 1 183 ? -6.033 1.053 9.946 1.00 97.19 183 LEU A CA 1
ATOM 1452 C C . LEU A 1 183 ? -4.982 0.470 9.003 1.00 97.19 183 LEU A C 1
ATOM 1454 O O . LEU A 1 183 ? -4.298 1.205 8.294 1.00 97.19 183 LEU A O 1
ATOM 1458 N N . ILE A 1 184 ? -4.873 -0.851 8.971 1.00 95.94 184 ILE A N 1
ATOM 1459 C CA . ILE A 1 184 ? -4.103 -1.565 7.959 1.00 95.94 184 ILE A CA 1
ATOM 1460 C C . ILE A 1 184 ? -4.949 -1.697 6.701 1.00 95.94 184 ILE A C 1
ATOM 1462 O O . ILE A 1 184 ? -6.094 -2.133 6.779 1.00 95.94 184 ILE A O 1
ATOM 1466 N N . VAL A 1 185 ? -4.384 -1.336 5.552 1.00 94.50 185 VAL A N 1
ATOM 1467 C CA . VAL A 1 185 ? -5.038 -1.478 4.245 1.00 94.50 185 VAL A CA 1
ATOM 1468 C C . VAL A 1 185 ? -4.283 -2.498 3.409 1.00 94.50 185 VAL A C 1
ATOM 1470 O O . VAL A 1 185 ? -3.095 -2.321 3.121 1.00 94.50 185 VAL A O 1
ATOM 1473 N N . GLU A 1 186 ? -4.982 -3.547 2.995 1.00 89.44 186 GLU A N 1
ATOM 1474 C CA . GLU A 1 186 ? -4.460 -4.602 2.128 1.00 89.44 186 GLU A CA 1
ATOM 1475 C C . GLU A 1 186 ? -5.457 -4.888 0.999 1.00 89.44 186 GLU A C 1
ATOM 1477 O O . GLU A 1 186 ? -6.660 -4.687 1.147 1.00 89.44 186 GLU A O 1
ATOM 1482 N N . ASP A 1 187 ? -4.971 -5.308 -0.167 1.00 86.25 187 ASP A N 1
ATOM 1483 C CA . ASP A 1 187 ? -5.849 -5.734 -1.256 1.00 86.25 187 ASP A CA 1
ATOM 1484 C C . ASP A 1 187 ? -6.423 -7.125 -0.965 1.00 86.25 187 ASP A C 1
ATOM 1486 O O . ASP A 1 187 ? -7.642 -7.293 -0.967 1.00 86.25 187 ASP A O 1
ATOM 1490 N N . VAL A 1 188 ? -5.567 -8.101 -0.645 1.00 86.12 188 VAL A N 1
ATOM 1491 C CA . VAL A 1 188 ? -5.988 -9.482 -0.361 1.00 86.12 188 VAL A CA 1
ATOM 1492 C C . VAL A 1 188 ? -5.251 -10.058 0.846 1.00 86.12 188 VAL A C 1
ATOM 1494 O O . VAL A 1 188 ? -4.023 -10.065 0.870 1.00 86.12 188 VAL A O 1
ATOM 1497 N N . VAL A 1 189 ? -5.988 -10.645 1.794 1.00 87.25 189 VAL A N 1
ATOM 1498 C CA . VAL A 1 189 ? -5.416 -11.389 2.932 1.00 87.25 189 VAL A CA 1
ATOM 1499 C C . VAL A 1 189 ? -5.498 -12.891 2.676 1.00 87.25 189 VAL A C 1
ATOM 1501 O O . VAL A 1 189 ? -6.586 -13.458 2.627 1.00 87.25 189 VAL A O 1
ATOM 1504 N N . GLN A 1 190 ? -4.346 -13.551 2.535 1.00 83.31 190 GLN A N 1
ATOM 1505 C CA . GLN A 1 190 ? -4.265 -15.000 2.270 1.00 83.31 190 GLN A CA 1
ATOM 1506 C C . GLN A 1 190 ? -3.625 -15.802 3.406 1.00 83.31 190 GLN A C 1
ATOM 1508 O O . GLN A 1 190 ? -3.874 -16.996 3.562 1.00 83.31 190 GLN A O 1
ATOM 1513 N N . GLU A 1 191 ? -2.761 -15.158 4.181 1.00 81.94 191 GLU A N 1
ATOM 1514 C CA . GLU A 1 191 ? -1.905 -15.811 5.162 1.00 81.94 191 GLU A CA 1
ATOM 1515 C C . GLU A 1 191 ? -1.498 -14.815 6.259 1.00 81.94 191 GLU A C 1
ATOM 1517 O O . GLU A 1 191 ? -1.520 -13.603 6.031 1.00 81.94 191 GLU A O 1
ATOM 1522 N N . PRO A 1 192 ? -1.076 -15.285 7.445 1.00 85.12 192 PRO A N 1
ATOM 1523 C CA . PRO A 1 192 ? -0.828 -14.399 8.579 1.00 85.12 192 PRO A CA 1
ATOM 1524 C C . PRO A 1 192 ? 0.519 -13.662 8.510 1.00 85.12 192 PRO A C 1
ATOM 1526 O O . PRO A 1 192 ? 0.810 -12.839 9.378 1.00 85.12 192 PRO A O 1
ATOM 1529 N N . PHE A 1 193 ? 1.376 -13.943 7.523 1.00 86.69 193 PHE A N 1
ATOM 1530 C CA . PHE A 1 193 ? 2.758 -13.448 7.507 1.00 86.69 193 PHE A CA 1
ATOM 1531 C C . PHE A 1 193 ? 2.871 -11.942 7.257 1.00 86.69 193 PHE A C 1
ATOM 1533 O O . PHE A 1 193 ? 3.656 -11.285 7.951 1.00 86.69 193 PHE A O 1
ATOM 1540 N N . THR A 1 194 ? 2.101 -11.383 6.311 1.00 87.06 194 THR A N 1
ATOM 1541 C CA . THR A 1 194 ? 2.078 -9.927 6.082 1.00 87.06 194 THR A CA 1
ATOM 1542 C C . THR A 1 194 ? 1.606 -9.226 7.346 1.00 87.06 194 THR A C 1
ATOM 1544 O O . THR A 1 194 ? 2.376 -8.460 7.920 1.00 87.06 194 THR A O 1
ATOM 1547 N N . THR A 1 195 ? 0.427 -9.597 7.858 1.00 86.81 195 THR A N 1
ATOM 1548 C CA . THR A 1 195 ? -0.142 -9.081 9.112 1.00 86.81 195 THR A CA 1
ATOM 1549 C C . THR A 1 195 ? 0.846 -9.130 10.271 1.00 86.81 195 THR A C 1
ATOM 1551 O O . THR A 1 195 ? 1.045 -8.135 10.969 1.00 86.81 195 THR A O 1
ATOM 1554 N N . ARG A 1 196 ? 1.502 -10.276 10.481 1.00 88.50 196 ARG A N 1
ATOM 1555 C CA . ARG A 1 196 ? 2.465 -10.443 11.571 1.00 88.50 196 ARG A CA 1
ATOM 1556 C C . ARG A 1 196 ? 3.666 -9.520 11.403 1.00 88.50 196 ARG A C 1
ATOM 1558 O O . ARG A 1 196 ? 4.068 -8.869 12.360 1.00 88.50 196 ARG A O 1
ATOM 1565 N N . THR A 1 197 ? 4.204 -9.422 10.191 1.00 91.31 197 THR A N 1
ATOM 1566 C CA . THR A 1 197 ? 5.340 -8.540 9.903 1.00 91.31 197 THR A CA 1
ATOM 1567 C C . THR A 1 197 ? 4.954 -7.069 10.072 1.00 91.31 197 THR A C 1
ATOM 1569 O O . THR A 1 197 ? 5.720 -6.302 10.652 1.00 91.31 197 THR A O 1
ATOM 1572 N N . THR A 1 198 ? 3.758 -6.669 9.630 1.00 91.19 198 THR A N 1
ATOM 1573 C CA . THR A 1 198 ? 3.194 -5.332 9.869 1.00 91.19 198 THR A CA 1
ATOM 1574 C C . THR A 1 198 ? 3.124 -5.027 11.361 1.00 91.19 198 THR A C 1
ATOM 1576 O O . THR A 1 198 ? 3.612 -3.991 11.809 1.00 91.19 198 THR A O 1
ATOM 1579 N N . LEU A 1 199 ? 2.560 -5.948 12.143 1.00 90.38 199 LEU A N 1
ATOM 1580 C CA . LEU A 1 199 ? 2.413 -5.805 13.587 1.00 90.38 199 LEU A CA 1
ATOM 1581 C C . LEU A 1 199 ? 3.770 -5.678 14.287 1.00 90.38 199 LEU A C 1
ATOM 1583 O O . LEU A 1 199 ? 3.945 -4.795 15.128 1.00 90.38 199 LEU A O 1
ATOM 1587 N N . ASP A 1 200 ? 4.729 -6.526 13.917 1.00 91.88 200 ASP A N 1
ATOM 1588 C CA . ASP A 1 200 ? 6.082 -6.520 14.473 1.00 91.88 200 ASP A CA 1
ATOM 1589 C C . ASP A 1 200 ? 6.812 -5.204 14.169 1.00 91.88 200 ASP A C 1
ATOM 1591 O O . ASP A 1 200 ? 7.547 -4.706 15.020 1.00 91.88 200 ASP A O 1
ATOM 1595 N N . VAL A 1 201 ? 6.598 -4.607 12.992 1.00 93.12 201 VAL A N 1
ATOM 1596 C CA . VAL A 1 201 ? 7.145 -3.286 12.642 1.00 93.12 201 VAL A CA 1
ATOM 1597 C C . VAL A 1 201 ? 6.484 -2.189 13.467 1.00 93.12 201 VAL A C 1
ATOM 1599 O O . VAL A 1 201 ? 7.178 -1.411 14.115 1.00 93.12 201 VAL A O 1
ATOM 1602 N N . LEU A 1 202 ? 5.154 -2.127 13.495 1.00 93.38 202 LEU A N 1
ATOM 1603 C CA . LEU A 1 202 ? 4.433 -1.038 14.161 1.00 93.38 202 LEU A CA 1
ATOM 1604 C C . LEU A 1 202 ? 4.648 -1.037 15.680 1.00 93.38 202 LEU A C 1
ATOM 1606 O O . LEU A 1 202 ? 4.847 0.022 16.283 1.00 93.38 202 LEU A O 1
ATOM 1610 N N . ARG A 1 203 ? 4.706 -2.218 16.306 1.00 92.00 203 ARG A N 1
ATOM 1611 C CA . ARG A 1 203 ? 4.949 -2.344 17.751 1.00 92.00 203 ARG A CA 1
ATOM 1612 C C . ARG A 1 203 ? 6.355 -1.935 18.186 1.00 92.00 203 ARG A C 1
ATOM 1614 O O . ARG A 1 203 ? 6.531 -1.639 19.366 1.00 92.00 203 ARG A O 1
ATOM 1621 N N . GLN A 1 204 ? 7.329 -1.860 17.273 1.00 93.12 204 GLN A N 1
ATOM 1622 C CA . GLN A 1 204 ? 8.645 -1.278 17.579 1.00 93.12 204 GLN A CA 1
ATOM 1623 C C . GLN A 1 204 ? 8.551 0.221 17.873 1.00 93.12 204 GLN A C 1
ATOM 1625 O O . GLN A 1 204 ? 9.324 0.732 18.680 1.00 93.12 204 GLN A O 1
ATOM 1630 N N . PHE A 1 205 ? 7.597 0.917 17.250 1.00 93.12 205 PHE A N 1
ATOM 1631 C CA . PHE A 1 205 ? 7.365 2.342 17.480 1.00 93.12 205 PHE A CA 1
ATOM 1632 C C . PHE A 1 205 ? 6.442 2.572 18.672 1.00 93.12 205 PHE A C 1
ATOM 1634 O O . PHE A 1 205 ? 6.681 3.473 19.477 1.00 93.12 205 PHE A O 1
ATOM 1641 N N . ARG A 1 206 ? 5.382 1.765 18.795 1.00 91.81 206 ARG A N 1
ATOM 1642 C CA . ARG A 1 206 ? 4.387 1.924 19.858 1.00 91.81 206 ARG A CA 1
ATOM 1643 C C . ARG A 1 206 ? 3.744 0.577 20.225 1.00 91.81 206 ARG A C 1
ATOM 1645 O O . ARG A 1 206 ? 2.871 0.096 19.504 1.00 91.81 206 ARG A O 1
ATOM 1652 N N . PRO A 1 207 ? 4.136 -0.038 21.358 1.00 91.31 207 PRO A N 1
ATOM 1653 C CA . PRO A 1 207 ? 3.654 -1.366 21.757 1.00 91.31 207 PRO A CA 1
ATOM 1654 C C . PRO A 1 207 ? 2.142 -1.467 22.008 1.00 91.31 207 PRO A C 1
ATOM 1656 O O . PRO A 1 207 ? 1.599 -2.568 21.993 1.00 91.31 207 PRO A O 1
ATOM 1659 N N . THR A 1 208 ? 1.478 -0.335 22.259 1.00 92.06 208 THR A N 1
ATOM 1660 C CA . THR A 1 208 ? 0.047 -0.236 22.591 1.00 92.06 208 THR A CA 1
ATOM 1661 C C . THR A 1 208 ? -0.868 -0.091 21.379 1.00 92.06 208 THR A C 1
ATOM 1663 O O . THR A 1 208 ? -2.077 0.001 21.570 1.00 92.06 208 THR A O 1
ATOM 1666 N N . ILE A 1 209 ? -0.320 -0.078 20.157 1.00 93.25 209 ILE A N 1
ATOM 1667 C CA . ILE A 1 209 ? -1.112 0.063 18.932 1.00 93.25 209 ILE A CA 1
ATOM 1668 C C . ILE A 1 209 ? -2.201 -1.017 18.848 1.00 93.25 209 ILE A C 1
ATOM 1670 O O . ILE A 1 209 ? -1.931 -2.216 18.989 1.00 93.25 209 ILE A O 1
ATOM 1674 N N . THR A 1 210 ? -3.417 -0.571 18.549 1.00 93.25 210 THR A N 1
ATOM 1675 C CA . THR A 1 210 ? -4.548 -1.390 18.119 1.00 93.25 210 THR A CA 1
ATOM 1676 C C . THR A 1 210 ? -4.629 -1.366 16.600 1.00 93.25 210 THR A C 1
ATOM 1678 O O . THR A 1 210 ? -4.546 -0.303 15.986 1.00 93.25 210 THR A O 1
ATOM 1681 N N . LEU A 1 211 ? -4.790 -2.537 15.984 1.00 94.38 211 LEU A N 1
ATOM 1682 C CA . LEU A 1 211 ? -4.923 -2.642 14.535 1.00 94.38 211 LEU A CA 1
ATOM 1683 C C . LEU A 1 211 ? -6.378 -2.878 14.147 1.00 94.38 211 LEU A C 1
ATOM 1685 O O . LEU A 1 211 ? -7.014 -3.789 14.672 1.00 94.38 211 LEU A O 1
ATOM 1689 N N . SER A 1 212 ? -6.860 -2.120 13.176 1.00 96.19 212 SER A N 1
ATOM 1690 C CA . SER A 1 212 ? -8.024 -2.470 12.364 1.00 96.19 212 SER A CA 1
ATOM 1691 C C . SER A 1 212 ? -7.537 -2.894 10.978 1.00 96.19 212 SER A C 1
ATOM 1693 O O . SER A 1 212 ? -6.465 -2.475 10.550 1.00 96.19 212 SER A O 1
ATOM 1695 N N . LEU A 1 213 ? -8.293 -3.725 10.270 1.00 95.25 213 LEU A N 1
ATOM 1696 C CA . LEU A 1 213 ? -7.986 -4.148 8.903 1.00 95.25 213 LEU A CA 1
ATOM 1697 C C . LEU A 1 213 ? -9.079 -3.658 7.968 1.00 95.25 213 LEU A C 1
ATOM 1699 O O . LEU A 1 213 ? -10.250 -3.875 8.248 1.00 95.25 213 LEU A O 1
ATOM 1703 N N . PHE A 1 214 ? -8.701 -3.089 6.834 1.00 94.56 214 PHE A N 1
ATOM 1704 C CA . PHE A 1 214 ? -9.533 -3.059 5.644 1.00 94.56 214 PHE A CA 1
ATOM 1705 C C . PHE A 1 214 ? -8.893 -3.930 4.562 1.00 94.56 214 PHE A C 1
ATOM 1707 O O . PHE A 1 214 ? -7.729 -3.725 4.209 1.00 94.56 214 PHE A O 1
ATOM 1714 N N . ALA A 1 215 ? -9.660 -4.893 4.052 1.00 91.25 215 ALA A N 1
ATOM 1715 C CA . ALA A 1 215 ? -9.248 -5.780 2.971 1.00 91.25 215 ALA A CA 1
ATOM 1716 C C . ALA A 1 215 ? -10.365 -5.939 1.937 1.00 91.25 215 ALA A C 1
ATOM 1718 O O . ALA A 1 215 ? -11.528 -6.131 2.305 1.00 91.25 215 ALA A O 1
ATOM 1719 N N . LEU A 1 216 ? -10.013 -5.895 0.647 1.00 87.94 216 LEU A N 1
ATOM 1720 C CA . LEU A 1 216 ? -10.991 -6.125 -0.425 1.00 87.94 216 LEU A CA 1
ATOM 1721 C C . LEU A 1 216 ? -11.465 -7.578 -0.419 1.00 87.94 216 LEU A C 1
ATOM 1723 O O . LEU A 1 216 ? -12.658 -7.834 -0.534 1.00 87.94 216 LEU A O 1
ATOM 1727 N N . GLU A 1 217 ? -10.526 -8.510 -0.245 1.00 86.62 217 GLU A N 1
ATOM 1728 C CA . GLU A 1 217 ? -10.791 -9.944 -0.174 1.00 86.62 217 GLU A CA 1
ATOM 1729 C C . GLU A 1 217 ? -10.013 -10.581 0.985 1.00 86.62 217 GLU A C 1
ATOM 1731 O O . GLU A 1 217 ? -8.837 -10.284 1.219 1.00 86.62 217 GLU A O 1
ATOM 1736 N N . ILE A 1 218 ? -10.667 -11.496 1.697 1.00 88.00 218 ILE A N 1
ATOM 1737 C CA . ILE A 1 218 ? -10.045 -12.349 2.710 1.00 88.00 218 ILE A CA 1
ATOM 1738 C C . ILE A 1 218 ? -10.262 -13.792 2.270 1.00 88.00 218 ILE A C 1
ATOM 1740 O O . ILE A 1 218 ? -11.400 -14.224 2.081 1.00 88.00 218 ILE A O 1
ATOM 1744 N N . ASP A 1 219 ? -9.176 -14.543 2.101 1.00 84.88 219 ASP A N 1
ATOM 1745 C CA . ASP A 1 219 ? -9.257 -15.950 1.723 1.00 84.88 219 ASP A CA 1
ATOM 1746 C C . ASP A 1 219 ? -10.024 -16.737 2.814 1.00 84.88 219 ASP A C 1
ATOM 1748 O O . ASP A 1 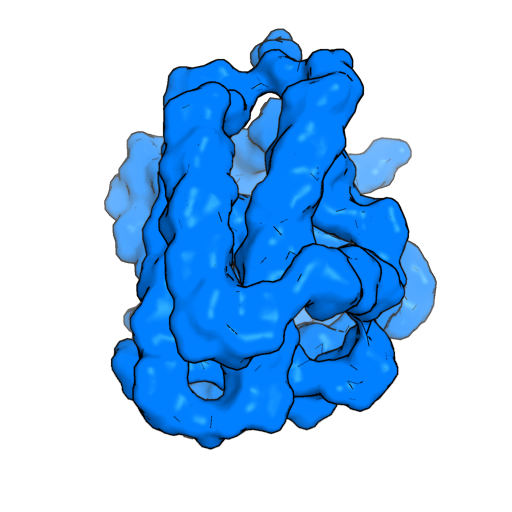219 ? -9.777 -16.556 4.012 1.00 84.88 219 ASP A O 1
ATOM 1752 N N . PRO A 1 220 ? -10.984 -17.611 2.461 1.00 81.50 220 PRO A N 1
ATOM 1753 C CA . PRO A 1 220 ? -11.697 -18.415 3.453 1.00 81.50 220 PRO A CA 1
ATOM 1754 C C . PRO A 1 220 ? -10.815 -19.501 4.091 1.00 81.50 220 PRO A C 1
ATOM 1756 O O . PRO A 1 220 ? -11.241 -20.154 5.048 1.00 81.50 220 PRO A O 1
ATOM 1759 N N . ALA A 1 221 ? -9.605 -19.740 3.574 1.00 85.88 221 ALA A N 1
ATOM 1760 C CA . ALA A 1 221 ? -8.689 -20.728 4.123 1.00 85.88 221 ALA A CA 1
ATOM 1761 C C . ALA A 1 221 ? -8.338 -20.444 5.603 1.00 85.88 221 ALA A C 1
ATOM 1763 O O . ALA A 1 221 ? -8.189 -19.286 6.001 1.00 85.88 221 ALA A O 1
ATOM 1764 N N . PRO A 1 222 ? -8.112 -21.490 6.428 1.00 83.00 222 PRO A N 1
ATOM 1765 C CA . PRO A 1 222 ? -7.809 -21.328 7.854 1.00 83.00 222 PRO A CA 1
ATOM 1766 C C . PRO A 1 222 ? -6.648 -20.372 8.155 1.00 83.00 222 PRO A C 1
ATOM 1768 O O . PRO A 1 222 ? -6.712 -19.625 9.124 1.00 83.00 222 PRO A O 1
ATOM 1771 N N . LEU A 1 223 ? -5.617 -20.343 7.304 1.00 81.81 223 LEU A N 1
ATOM 1772 C CA . LEU A 1 223 ? -4.453 -19.471 7.487 1.00 81.81 223 LEU A CA 1
ATOM 1773 C C . LEU A 1 223 ? -4.800 -17.979 7.388 1.00 81.81 223 LEU A C 1
ATOM 1775 O O . LEU A 1 223 ? -4.259 -17.171 8.137 1.00 81.81 223 LEU A O 1
ATOM 1779 N N . ALA A 1 224 ? -5.718 -17.597 6.503 1.00 82.12 224 ALA A N 1
ATOM 1780 C CA . ALA A 1 224 ? -6.192 -16.219 6.440 1.00 82.12 224 ALA A CA 1
ATOM 1781 C C . ALA A 1 224 ? -7.053 -15.873 7.663 1.00 82.12 224 ALA A C 1
ATOM 1783 O O . ALA A 1 224 ? -6.926 -14.782 8.211 1.00 82.12 224 ALA A O 1
ATOM 1784 N N . GLN A 1 225 ? -7.852 -16.820 8.165 1.00 85.06 225 GLN A N 1
ATOM 1785 C CA . GLN A 1 225 ? -8.624 -16.633 9.400 1.00 85.06 225 GLN A CA 1
ATOM 1786 C C . GLN A 1 225 ? -7.719 -16.468 10.632 1.00 85.06 225 GLN A C 1
ATOM 1788 O O . GLN A 1 225 ? -8.007 -15.653 11.508 1.00 85.06 225 GLN A O 1
ATOM 1793 N N . GLU A 1 226 ? -6.583 -17.170 10.681 1.00 86.94 226 GLU A N 1
ATOM 1794 C CA . GLU A 1 226 ? -5.552 -16.965 11.706 1.00 86.94 226 GLU A CA 1
ATOM 1795 C C . GLU A 1 226 ? -4.962 -15.550 11.672 1.00 86.94 226 GLU A C 1
ATOM 1797 O O . GLU A 1 226 ? -4.587 -15.029 12.719 1.00 86.94 226 GLU A O 1
ATOM 1802 N N . ALA A 1 227 ? -4.905 -14.894 10.509 1.00 85.75 227 ALA A N 1
ATOM 1803 C CA . ALA A 1 227 ? -4.454 -13.507 10.409 1.00 85.75 227 ALA A CA 1
ATOM 1804 C C . ALA A 1 227 ? -5.434 -12.529 11.081 1.00 85.75 227 ALA A C 1
ATOM 1806 O O . ALA A 1 227 ? -5.023 -11.502 11.622 1.00 85.75 227 ALA A O 1
ATOM 1807 N N . LEU A 1 228 ? -6.732 -12.850 11.094 1.00 89.38 228 LEU A N 1
ATOM 1808 C CA . LEU A 1 228 ? -7.764 -11.934 11.583 1.00 89.38 228 LEU A CA 1
ATOM 1809 C C . LEU A 1 228 ? -7.705 -11.707 13.098 1.00 89.38 228 LEU A C 1
ATOM 1811 O O . LEU A 1 228 ? -8.126 -10.657 13.575 1.00 89.38 228 LEU A O 1
ATOM 1815 N N . VAL A 1 229 ? -7.117 -12.638 13.859 1.00 89.94 229 VAL A N 1
ATOM 1816 C CA . VAL A 1 229 ? -7.028 -12.552 15.331 1.00 89.94 229 VAL A CA 1
ATOM 1817 C C . VAL A 1 229 ? -6.167 -11.385 15.826 1.00 89.94 229 VAL A C 1
ATOM 1819 O O . VAL A 1 229 ? -6.217 -11.039 17.006 1.00 89.94 229 VAL A O 1
ATOM 1822 N N . TYR A 1 230 ? -5.350 -10.796 14.948 1.00 88.12 230 TYR A N 1
ATOM 1823 C CA . TYR A 1 230 ? -4.497 -9.652 15.271 1.00 88.12 230 TYR A CA 1
ATOM 1824 C C . TYR A 1 230 ? -5.225 -8.307 15.173 1.00 88.12 230 TYR A C 1
ATOM 1826 O O . TYR A 1 230 ? -4.680 -7.298 15.630 1.00 88.12 230 TYR A O 1
ATOM 1834 N N . TYR A 1 231 ? -6.430 -8.285 14.599 1.00 93.06 231 TYR A N 1
ATOM 1835 C CA . TYR A 1 231 ? -7.191 -7.069 14.346 1.00 93.06 231 TYR A CA 1
ATOM 1836 C C . TYR A 1 231 ? -8.380 -6.946 15.299 1.00 93.06 231 TYR A C 1
ATOM 1838 O O . TYR A 1 231 ? -9.126 -7.893 15.531 1.00 93.06 231 TYR A O 1
ATOM 1846 N N . ASN A 1 232 ? -8.576 -5.746 15.839 1.00 94.06 232 ASN A N 1
ATOM 1847 C CA . ASN A 1 232 ? -9.717 -5.405 16.684 1.00 94.06 232 ASN A CA 1
ATOM 1848 C C . ASN A 1 232 ? -11.006 -5.244 15.867 1.00 94.06 232 ASN A C 1
ATOM 1850 O O . ASN A 1 232 ? -12.107 -5.482 16.358 1.00 94.06 232 ASN A O 1
ATOM 1854 N N . THR A 1 233 ? -10.880 -4.798 14.621 1.00 95.31 233 THR A N 1
ATOM 1855 C CA . THR A 1 233 ? -12.004 -4.606 13.705 1.00 95.31 233 THR A CA 1
ATOM 1856 C C . THR A 1 233 ? -11.552 -4.953 12.296 1.00 95.31 233 THR A C 1
ATOM 1858 O O . THR A 1 233 ? -10.433 -4.619 11.909 1.00 95.31 233 THR A O 1
ATOM 1861 N N . VAL A 1 234 ? -12.411 -5.635 11.541 1.00 94.44 234 VAL A N 1
ATOM 1862 C CA . VAL A 1 234 ? -12.150 -6.030 10.155 1.00 94.44 234 VAL A CA 1
ATOM 1863 C C . VAL A 1 234 ? -13.261 -5.467 9.279 1.00 94.44 234 VAL A C 1
ATOM 1865 O O . VAL A 1 234 ? -14.436 -5.732 9.513 1.00 94.44 234 VAL A O 1
ATOM 1868 N N . PHE A 1 235 ? -12.863 -4.698 8.276 1.00 93.69 235 PHE A N 1
ATOM 1869 C CA . PHE A 1 235 ? -13.701 -4.125 7.240 1.00 93.69 235 PHE A CA 1
ATOM 1870 C C . PHE A 1 235 ? -13.432 -4.879 5.941 1.00 93.69 235 PHE A C 1
ATOM 1872 O O . PHE A 1 235 ? -12.293 -4.960 5.479 1.00 93.69 235 PHE A O 1
ATOM 1879 N N . THR A 1 236 ? -14.475 -5.439 5.348 1.00 89.56 236 THR A N 1
ATOM 1880 C CA . THR A 1 236 ? -14.396 -6.129 4.061 1.00 89.56 236 THR A CA 1
ATOM 1881 C C . THR A 1 236 ? -15.739 -6.026 3.350 1.00 89.56 236 THR A C 1
ATOM 1883 O O . THR A 1 236 ? -16.717 -5.563 3.939 1.00 89.56 236 THR A O 1
ATOM 1886 N N . PHE A 1 237 ? -15.793 -6.425 2.085 1.00 82.88 237 PHE A N 1
ATOM 1887 C CA . PHE A 1 237 ? -17.060 -6.550 1.377 1.00 82.88 237 PHE A CA 1
ATOM 1888 C C . PHE A 1 237 ? -17.664 -7.912 1.709 1.00 82.88 237 PHE A C 1
ATOM 1890 O O . PHE A 1 237 ? -16.986 -8.933 1.597 1.00 82.88 237 PHE A O 1
ATOM 1897 N N . GLU A 1 238 ? -18.925 -7.938 2.140 1.00 61.94 238 GLU A N 1
ATOM 1898 C CA . GLU A 1 238 ? -19.644 -9.203 2.281 1.00 61.94 238 GLU A CA 1
ATOM 1899 C C . GLU A 1 238 ? -19.653 -9.911 0.918 1.00 61.94 238 GLU A C 1
ATOM 1901 O O . GLU A 1 238 ? -20.035 -9.332 -0.100 1.00 61.94 238 GLU A O 1
ATOM 1906 N N . THR A 1 239 ? -19.173 -11.154 0.891 1.00 46.84 239 THR A N 1
ATOM 1907 C CA . THR A 1 239 ? -19.372 -12.039 -0.256 1.00 46.84 239 THR A CA 1
ATOM 1908 C C . THR A 1 239 ? -20.788 -12.591 -0.133 1.00 46.84 239 THR A C 1
ATOM 1910 O O . THR A 1 239 ? -21.055 -13.387 0.766 1.00 46.84 239 THR A O 1
ATOM 1913 N N . GLU A 1 240 ? -21.707 -12.106 -0.972 1.00 35.81 240 GLU A N 1
ATOM 1914 C CA . GLU A 1 240 ? -23.028 -12.733 -1.150 1.00 35.81 240 GLU A CA 1
ATOM 1915 C C . GLU A 1 240 ? -22.906 -14.178 -1.663 1.00 35.81 240 GLU A C 1
ATOM 1917 O O . GLU A 1 240 ? -22.046 -14.438 -2.542 1.00 35.81 240 GLU A O 1
#

Secondary structure (DSSP, 8-state):
----STT-HHHHHHHHHHHHHHHHHHHHHHHH--GGGHHHHHHHHHHHHHHHHHHHHHSS--HHHHHHHHHHHHHHHHHHT--HHHHHHHHHT-S-TT-SHHHHTTTTTTHHHHHHHHHHH--SEEEESSHHHHHHHHHHHHHHHHHH-----EEEPEEEEETTEEEEEE--TT---SSSEEEEEEEEE-SHHHHHHHHHHHHHH-TTPEEEEEEEEE--SHHHHHHHTT-SEEE-----

pLDDT: mean 85.15, std 11.82, range [35.09, 97.56]

InterPro domains:
  IPR000836 Phosphoribosyltransferase domain [cd06223] (121-238)
  IPR029057 Phosphoribosyltransferase-like [G3DSA:3.40.50.2020] (110-238)
  IPR029057 Phosphoribosyltransferase-like [SSF53271] (98-208)

Sequence (240 aa):
MLEIGLHVANEMMLYEGSIDELRALAIFLSENNTPGYQHLFDFIKLHSSHYARDIHEHSKVLPETVAQLNQEAQKVRATLGLTQNHVRDAHRRQLCARGGFWEMRHYFGLLPGVIDDIAQNQPDHIVCATLSGSVLGEYISQDLKMRHGLQIPVDHIVYKRQDSLPIQGQVPLNFSPGGDNILIVEDVVQEPFTTRTTLDVLRQFRPTITLSLFALEIDPAPLAQEALVYYNTVFTFETE

Radius of gyration: 16.71 Å; chains: 1; bounding box: 45×37×45 Å